Protein AF-A0A8D8B4E6-F1 (afdb_monomer)

Sequence (187 aa):
MDVVPVYPERWTHPPFSAHMDAEGRIYARGSQDMKCVGMQFLGTIRAMKRDGVRLRRTLHVLFVPDEETGGTLGMKDFVGTERFRALNCGFAIDEGYASTDGAFRLCNGERTKRRVYFHVSGTPGHGSLLLRDTAGEKARKLIDKLMDFRSGELKKLEDNPELSLGEVTTVNLTMMSGGVQSNVVPP

InterPro domains:
  IPR001261 ArgE/DapE/ACY1/CPG2/YscS, conserved site [PS00759] (31-70)
  IPR002933 Peptidase M20 [PF01546] (1-94)
  IPR036264 Bacterial exopeptidase dimerisation domain [SSF55031] (115-186)
  IPR052083 Aminoacylase-1 peptidase M20A [PTHR45892] (1-186)

Radius of gyration: 24.81 Å; Cα contacts (8 Å, |Δi|>4): 161; chains: 1; bounding box: 57×39×67 Å

Nearest PDB structures (foldseek):
  1q7l-assembly1_A  TM=9.414E-01  e=2.368E-08  Homo sapiens

Solvent-accessible surface area (backbone atoms only — not comparable to full-atom values): 12162 Å² total; per-residue (Å²): 112,64,62,77,90,82,66,66,92,78,46,98,56,62,48,82,66,57,46,62,53,97,88,67,51,64,50,31,76,28,40,75,61,52,48,46,57,56,50,49,52,54,51,49,53,52,49,36,61,75,71,66,63,81,71,98,61,88,85,84,85,84,84,56,42,43,58,92,80,69,15,63,92,19,56,62,55,44,64,75,34,69,70,47,58,70,64,67,72,89,76,86,86,75,90,59,60,92,58,96,58,99,60,86,50,81,69,96,74,80,81,84,88,81,89,84,87,83,88,63,67,28,49,56,46,60,55,91,54,93,71,71,67,24,17,67,65,53,46,48,56,54,51,51,56,51,51,52,51,29,51,52,37,50,46,53,44,73,77,30,85,87,54,53,83,83,79,46,71,86,67,79,92,87,78,86,89,80,65,88,51,99,58,42,40,36,69

Organism: Culex pipiens (NCBI:txid7175)

Foldseek 3Di:
DDFDDDDQVPDPDRQCPQDADPVRDTHHGCCVVPVVVVVVVVVVVVVCVVVVPDDPADDDDDDWPCVVVPQVVTPVVVCPDVVVVVSVDPDDADDDDDDPDPDDHGDPDDDDDDDDDDDFAADKDFQVDPDPGASVVVVVVVVVVLVVQQVVQVVVCVVDVVDDPRRGDHGDDPDDDFDDDPGMGTD

Secondary structure (DSSP, 8-state):
-------GGG-SS-TTS-EE-TT--EESTTIIIIIHHHHHHHHHHHHHHHTT---SS-------S-GGGTSTTTHHHHHTSHHHHHT--S--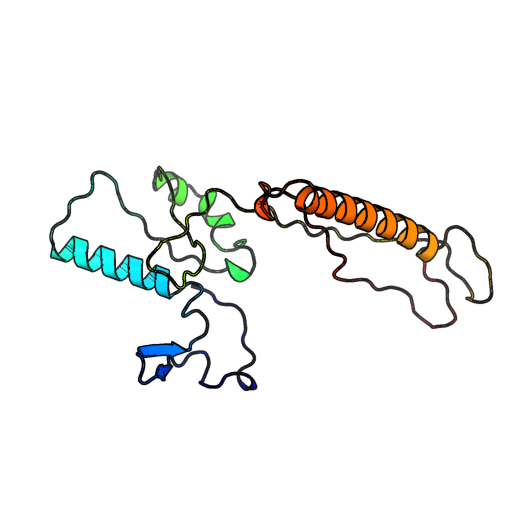----B--SSSPPBP-S--PPP-----------EETTS--SS-HHHHHHHHHHHHHHHHHHHHHHHHH-TT--GGGS-----------SSTTEE--

Structure (mmCIF, N/CA/C/O backbone):
data_AF-A0A8D8B4E6-F1
#
_entry.id   AF-A0A8D8B4E6-F1
#
loop_
_atom_site.group_PDB
_atom_site.id
_atom_site.type_symbol
_atom_site.label_atom_id
_atom_site.label_alt_id
_atom_site.label_comp_id
_atom_site.label_asym_id
_atom_site.label_entity_id
_atom_site.label_seq_id
_atom_site.pdbx_PDB_ins_code
_atom_site.Cartn_x
_atom_site.Cartn_y
_atom_site.Cartn_z
_atom_site.occupancy
_atom_site.B_iso_or_equiv
_atom_site.auth_seq_id
_atom_site.auth_comp_id
_atom_site.auth_asym_id
_atom_site.auth_atom_id
_atom_site.pdbx_PDB_model_num
ATOM 1 N N . MET A 1 1 ? -4.732 -10.114 13.361 1.00 85.88 1 MET A N 1
ATOM 2 C CA . MET A 1 1 ? -4.182 -8.913 12.722 1.00 85.88 1 MET A CA 1
ATOM 3 C C . MET A 1 1 ? -2.774 -9.254 12.317 1.00 85.88 1 MET A C 1
ATOM 5 O O . MET A 1 1 ? -1.988 -9.673 13.171 1.00 85.88 1 MET A O 1
ATOM 9 N N . ASP A 1 2 ? -2.565 -9.253 11.013 1.00 94.62 2 ASP A N 1
ATOM 10 C CA . ASP A 1 2 ? -1.283 -9.477 10.368 1.00 94.62 2 ASP A CA 1
ATOM 11 C C . ASP A 1 2 ? -0.298 -8.353 10.690 1.00 94.62 2 ASP A C 1
ATOM 13 O O . ASP A 1 2 ? -0.633 -7.377 11.360 1.00 94.62 2 ASP A O 1
ATOM 17 N N . VAL A 1 3 ? 0.953 -8.606 10.333 1.00 96.12 3 VAL A N 1
ATOM 18 C CA . VAL A 1 3 ? 2.096 -7.716 10.495 1.00 96.12 3 VAL A CA 1
ATOM 19 C C . VAL A 1 3 ? 3.123 -8.098 9.429 1.00 96.12 3 VAL A C 1
ATOM 21 O O . VAL A 1 3 ? 3.252 -9.288 9.114 1.00 96.12 3 VAL A O 1
ATOM 24 N N . VAL A 1 4 ? 3.915 -7.149 8.926 1.00 95.56 4 VAL A N 1
ATOM 25 C CA . VAL A 1 4 ? 5.029 -7.501 8.025 1.00 95.56 4 VAL A CA 1
ATOM 26 C C . VAL A 1 4 ? 6.096 -8.410 8.675 1.00 95.56 4 VAL A C 1
ATOM 28 O O . VAL A 1 4 ? 6.286 -8.396 9.902 1.00 95.56 4 VAL A O 1
ATOM 31 N N . PRO A 1 5 ? 6.876 -9.152 7.858 1.00 96.06 5 PRO A N 1
ATOM 32 C CA . PRO A 1 5 ? 8.018 -9.935 8.321 1.00 96.06 5 PRO A CA 1
ATOM 33 C C . PRO A 1 5 ? 9.061 -9.147 9.133 1.00 96.06 5 PRO A C 1
ATOM 35 O O . PRO A 1 5 ? 9.135 -7.911 9.140 1.00 96.06 5 PRO A O 1
ATOM 38 N N . VAL A 1 6 ? 9.911 -9.897 9.832 1.00 96.81 6 VAL A N 1
ATOM 39 C CA . VAL A 1 6 ? 11.007 -9.379 10.656 1.00 96.81 6 VAL A CA 1
ATOM 40 C C . VAL A 1 6 ? 12.298 -10.122 10.340 1.00 96.81 6 VAL A C 1
ATOM 42 O O . VAL A 1 6 ? 12.262 -11.295 9.984 1.00 96.81 6 VAL A O 1
ATOM 45 N N . TYR A 1 7 ? 13.423 -9.440 10.531 1.00 96.25 7 TYR A N 1
ATOM 46 C CA . TYR A 1 7 ? 14.757 -10.034 10.615 1.00 96.25 7 TYR A CA 1
ATOM 47 C C . TYR A 1 7 ? 15.156 -10.061 12.095 1.00 96.25 7 TYR A C 1
ATOM 49 O O . TYR A 1 7 ? 15.620 -9.028 12.584 1.00 96.25 7 TYR A O 1
ATOM 57 N N . PRO A 1 8 ? 14.885 -11.143 12.855 1.00 96.06 8 PRO A N 1
ATOM 58 C CA . PRO A 1 8 ? 15.010 -11.150 14.317 1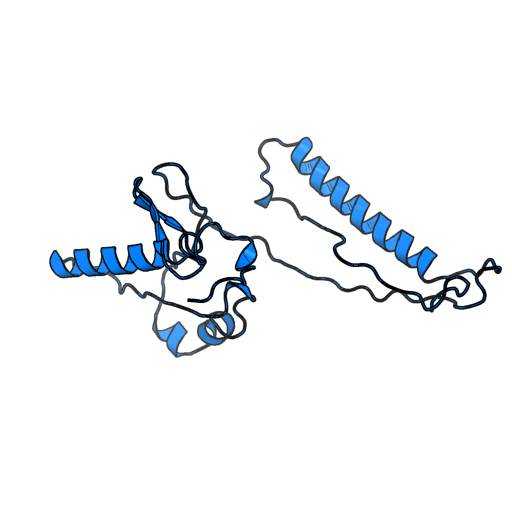.00 96.06 8 PRO A CA 1
ATOM 59 C C . PRO A 1 8 ? 16.379 -10.694 14.834 1.00 96.06 8 PRO A C 1
ATOM 61 O O . PRO A 1 8 ? 16.457 -9.999 15.839 1.00 96.06 8 PRO A O 1
ATOM 64 N N . GLU A 1 9 ? 17.447 -11.016 14.111 1.00 97.25 9 GLU A N 1
ATOM 65 C CA . GLU A 1 9 ? 18.835 -10.659 14.409 1.00 97.25 9 GLU A CA 1
ATOM 66 C C . GLU A 1 9 ? 19.122 -9.150 14.365 1.00 97.25 9 GLU A C 1
ATOM 68 O O . GLU A 1 9 ? 20.153 -8.697 14.859 1.00 97.25 9 GLU A O 1
ATOM 73 N N . ARG A 1 10 ? 18.226 -8.356 13.769 1.00 97.19 10 ARG A N 1
ATOM 74 C CA . ARG A 1 10 ? 18.323 -6.890 13.717 1.00 97.19 10 ARG A CA 1
ATOM 75 C C . ARG A 1 10 ? 17.543 -6.192 14.827 1.00 97.19 10 ARG A C 1
ATOM 77 O O . ARG A 1 10 ? 17.560 -4.965 14.881 1.00 97.19 10 ARG A O 1
ATOM 84 N N . TRP A 1 11 ? 16.852 -6.935 15.687 1.00 97.62 11 TRP A N 1
ATOM 85 C CA . TRP A 1 11 ? 16.073 -6.351 16.769 1.00 97.62 11 TRP A CA 1
ATOM 86 C C . TRP A 1 11 ? 16.859 -6.308 18.079 1.00 97.62 11 TRP A C 1
ATOM 88 O O . TRP A 1 11 ? 17.448 -7.299 18.499 1.00 97.62 11 TRP A O 1
ATOM 98 N N . THR A 1 12 ? 16.783 -5.175 18.777 1.00 96.81 12 THR A N 1
ATOM 99 C CA . THR A 1 12 ? 17.323 -5.014 20.139 1.00 96.81 12 THR A CA 1
ATOM 100 C C . THR A 1 12 ? 16.592 -5.893 21.163 1.00 96.81 12 THR A C 1
ATOM 102 O O . THR A 1 12 ? 17.179 -6.326 22.150 1.00 96.81 12 THR A O 1
ATOM 105 N N . HIS A 1 13 ? 15.311 -6.185 20.916 1.00 97.06 13 HIS A N 1
ATOM 106 C CA . HIS A 1 13 ? 14.465 -7.052 21.738 1.00 97.06 13 HIS A CA 1
ATOM 107 C C . HIS A 1 13 ? 13.716 -8.040 20.842 1.00 97.06 13 HIS A C 1
ATOM 109 O O . HIS A 1 13 ? 13.374 -7.668 19.721 1.00 97.06 13 HIS A O 1
ATOM 115 N N . PRO A 1 14 ? 13.398 -9.264 21.299 1.00 97.75 14 PRO A N 1
ATOM 116 C CA . PRO A 1 14 ? 12.683 -10.219 20.462 1.00 97.75 14 PRO A CA 1
ATOM 117 C C . PRO A 1 14 ? 11.398 -9.605 19.867 1.00 97.75 14 PRO A C 1
ATOM 119 O O . PRO A 1 14 ? 10.568 -9.076 20.607 1.00 97.75 14 PRO A O 1
ATOM 122 N N . PRO A 1 15 ? 11.188 -9.678 18.540 1.00 97.75 15 PRO A N 1
ATOM 123 C CA . PRO A 1 15 ? 10.183 -8.870 17.840 1.00 97.75 15 PRO A CA 1
ATOM 124 C C . PRO A 1 15 ? 8.743 -9.113 18.294 1.00 97.75 15 PRO A C 1
ATOM 126 O O . PRO A 1 15 ? 7.881 -8.273 18.072 1.00 97.75 15 PRO A O 1
ATOM 129 N N . PHE A 1 16 ? 8.450 -10.246 18.926 1.00 97.31 16 PHE A N 1
ATOM 130 C CA . PHE A 1 16 ? 7.099 -10.600 19.362 1.00 97.31 16 PHE A CA 1
ATOM 131 C C . PHE A 1 16 ? 6.965 -10.713 20.884 1.00 97.31 16 PHE A C 1
ATOM 133 O O . PHE A 1 16 ? 5.950 -11.212 21.361 1.00 97.31 16 PHE A O 1
ATOM 140 N N . SER A 1 17 ? 7.955 -10.252 21.657 1.00 97.06 17 SER A N 1
ATOM 141 C CA . SER A 1 17 ? 7.902 -10.345 23.122 1.00 97.06 17 SER A CA 1
ATOM 142 C C . SER A 1 17 ? 7.070 -9.253 23.785 1.00 97.06 17 SER A C 1
ATOM 144 O O . SER A 1 17 ? 6.804 -9.369 24.976 1.00 97.06 17 SER A O 1
ATOM 146 N N . ALA A 1 18 ? 6.714 -8.183 23.059 1.00 96.88 18 ALA A N 1
ATOM 147 C CA . ALA A 1 18 ? 6.137 -6.971 23.649 1.00 96.88 18 ALA A CA 1
ATOM 148 C C . ALA A 1 18 ? 7.003 -6.434 24.800 1.00 96.88 18 ALA A C 1
ATOM 150 O O . ALA A 1 18 ? 6.503 -6.137 25.883 1.00 96.88 18 ALA A O 1
ATOM 151 N N . HIS A 1 19 ? 8.319 -6.345 24.567 1.00 98.12 19 HIS A N 1
ATOM 152 C CA . HIS A 1 19 ? 9.236 -5.830 25.579 1.00 98.12 19 HIS A CA 1
ATOM 153 C C . HIS A 1 19 ? 8.881 -4.377 25.890 1.00 98.12 19 HIS A C 1
ATOM 155 O O . HIS A 1 19 ? 8.807 -3.559 24.975 1.00 98.12 19 HIS A O 1
ATOM 161 N N . MET A 1 20 ? 8.668 -4.076 27.167 1.00 98.06 20 MET A N 1
ATOM 162 C CA . MET A 1 20 ? 8.419 -2.726 27.649 1.00 98.06 20 MET A CA 1
ATOM 163 C C . MET A 1 20 ? 9.654 -2.244 28.402 1.00 98.06 20 MET A C 1
ATOM 165 O O . MET A 1 20 ? 10.109 -2.932 29.319 1.00 98.06 20 MET A O 1
ATOM 169 N N . ASP A 1 21 ? 10.197 -1.098 28.001 1.00 97.12 21 ASP A N 1
ATOM 170 C CA . ASP A 1 21 ? 11.335 -0.491 28.693 1.00 97.12 21 ASP A CA 1
ATOM 171 C C . ASP A 1 21 ? 10.910 0.302 29.941 1.00 97.12 21 ASP A C 1
ATOM 173 O O . ASP A 1 21 ? 9.732 0.358 30.308 1.00 97.12 21 ASP A O 1
ATOM 177 N N . ALA A 1 22 ? 11.891 0.904 30.616 1.00 97.38 22 ALA A N 1
ATOM 178 C CA . ALA A 1 22 ? 11.676 1.676 31.837 1.00 97.38 22 ALA A CA 1
ATOM 179 C C . ALA A 1 22 ? 10.836 2.946 31.607 1.00 97.38 22 ALA A C 1
ATOM 181 O O . ALA A 1 22 ? 10.174 3.418 32.530 1.00 97.38 22 ALA A O 1
ATOM 182 N N . GLU A 1 23 ? 10.823 3.475 30.382 1.00 96.75 23 GLU A N 1
ATOM 183 C CA . GLU A 1 23 ? 10.023 4.634 29.983 1.00 96.75 23 GLU A CA 1
ATOM 184 C C . GLU A 1 23 ? 8.609 4.241 29.517 1.00 96.75 23 GLU A C 1
ATOM 186 O O . GLU A 1 23 ? 7.812 5.107 29.153 1.00 96.75 23 GLU A O 1
ATOM 191 N N . GLY A 1 24 ? 8.275 2.945 29.530 1.00 95.19 24 GLY A N 1
ATOM 192 C CA . GLY A 1 24 ? 6.967 2.424 29.138 1.00 95.19 24 GLY A CA 1
ATOM 193 C C . GLY A 1 24 ? 6.777 2.267 27.627 1.00 95.19 24 GLY A C 1
ATOM 194 O O . GLY A 1 24 ? 5.653 2.049 27.169 1.00 95.19 24 GLY A O 1
ATOM 195 N N . ARG A 1 25 ? 7.845 2.364 26.826 1.00 95.00 25 ARG A N 1
ATOM 196 C CA . ARG A 1 25 ? 7.785 2.144 25.374 1.00 95.00 25 ARG A CA 1
ATOM 197 C C . ARG A 1 25 ? 7.745 0.648 25.089 1.00 95.00 25 ARG A C 1
ATOM 199 O O . ARG A 1 25 ? 8.534 -0.114 25.641 1.00 95.00 25 ARG A O 1
ATOM 206 N N . ILE A 1 26 ? 6.840 0.232 24.202 1.00 96.69 26 ILE A N 1
ATOM 207 C CA . ILE A 1 26 ? 6.656 -1.177 23.830 1.00 96.69 26 ILE A CA 1
ATOM 208 C C . ILE A 1 26 ? 7.314 -1.459 22.478 1.00 96.69 26 ILE A C 1
ATOM 210 O O . ILE A 1 26 ? 6.855 -0.995 21.429 1.00 96.69 26 ILE A O 1
ATOM 214 N N . TYR A 1 27 ? 8.341 -2.303 22.499 1.00 97.25 27 TYR A N 1
ATOM 215 C CA . TYR A 1 27 ? 9.045 -2.792 21.319 1.00 97.25 27 TYR A CA 1
ATOM 216 C C . TYR A 1 27 ? 8.463 -4.143 20.907 1.00 97.25 27 TYR A C 1
ATOM 218 O O . TYR A 1 27 ? 8.685 -5.171 21.553 1.00 97.25 27 TYR A O 1
ATOM 226 N N . ALA A 1 28 ? 7.691 -4.133 19.823 1.00 97.50 28 ALA A N 1
ATOM 227 C CA . ALA A 1 28 ? 7.229 -5.336 19.147 1.00 97.50 28 ALA A CA 1
ATOM 228 C C . ALA A 1 28 ? 6.838 -5.035 17.701 1.00 97.50 28 ALA A C 1
ATOM 230 O O . ALA A 1 28 ? 6.361 -3.948 17.376 1.00 97.50 28 ALA A O 1
ATOM 231 N N . ARG A 1 29 ? 6.943 -6.036 16.831 1.00 97.88 29 ARG A N 1
ATOM 232 C CA . ARG A 1 29 ? 6.337 -6.005 15.508 1.00 97.88 29 ARG A CA 1
ATOM 233 C C . ARG A 1 29 ? 4.820 -5.882 15.650 1.00 97.88 29 ARG A C 1
ATOM 235 O O . ARG A 1 29 ? 4.128 -6.718 16.243 1.00 97.88 29 ARG A O 1
ATOM 242 N N . GLY A 1 30 ? 4.340 -4.800 15.064 1.00 95.69 30 GLY A N 1
ATOM 243 C CA . GLY A 1 30 ? 2.955 -4.387 15.045 1.00 95.69 30 GLY A CA 1
ATOM 244 C C . GLY A 1 30 ? 2.492 -3.634 16.282 1.00 95.69 30 GLY A C 1
ATOM 245 O O . GLY A 1 30 ? 1.295 -3.412 16.416 1.00 95.69 30 GLY A O 1
ATOM 246 N N . SER A 1 31 ? 3.397 -3.245 17.196 1.00 95.19 31 SER A N 1
ATOM 247 C CA . SER A 1 31 ? 3.014 -2.381 18.320 1.00 95.19 31 SER A CA 1
ATOM 248 C C . SER A 1 31 ? 2.466 -1.041 17.828 1.00 95.19 31 SER A C 1
ATOM 250 O O . SER A 1 31 ? 1.452 -0.600 18.356 1.00 95.19 31 SER A O 1
ATOM 252 N N . GLN A 1 32 ? 3.082 -0.439 16.805 1.00 92.38 32 GLN A N 1
ATOM 253 C CA . GLN A 1 32 ? 2.594 0.795 16.183 1.00 92.38 32 GLN A CA 1
ATOM 254 C C . GLN A 1 32 ? 1.630 0.539 15.019 1.00 92.38 32 GLN A C 1
ATOM 256 O O . GLN A 1 32 ? 0.573 1.156 15.010 1.00 92.38 32 GLN A O 1
ATOM 261 N N . ASP A 1 33 ? 1.968 -0.365 14.099 1.00 93.94 33 ASP A N 1
ATOM 262 C CA . ASP A 1 33 ? 1.170 -0.684 12.905 1.00 93.94 33 ASP A CA 1
ATOM 263 C C . ASP A 1 33 ? 0.583 -2.113 12.984 1.00 93.94 33 ASP A C 1
ATOM 265 O O . ASP A 1 33 ? 1.285 -3.113 12.842 1.00 93.94 33 ASP A O 1
ATOM 269 N N . MET A 1 34 ? -0.696 -2.276 13.315 1.00 93.25 34 MET A N 1
ATOM 270 C CA . MET A 1 34 ? -1.560 -1.258 13.930 1.00 93.25 34 MET A CA 1
ATOM 271 C C . MET A 1 34 ? -2.234 -1.766 15.211 1.00 93.25 34 MET A C 1
ATOM 273 O O . MET A 1 34 ? -3.353 -1.384 15.568 1.00 93.25 34 MET A O 1
ATOM 277 N N . LYS A 1 35 ? -1.558 -2.655 15.962 1.00 94.75 35 LYS A N 1
ATOM 278 C CA . LYS A 1 35 ? -2.148 -3.272 17.168 1.00 94.75 35 LYS A CA 1
ATOM 279 C C . LYS A 1 35 ? -2.468 -2.263 18.261 1.00 94.75 35 LYS A C 1
ATOM 281 O O . LYS A 1 35 ? -3.428 -2.500 18.994 1.00 94.75 35 LYS A O 1
ATOM 286 N N . CYS A 1 36 ? -1.742 -1.149 18.375 1.00 92.19 36 CYS A N 1
ATOM 287 C CA . CYS A 1 36 ? -2.101 -0.100 19.332 1.00 92.19 36 CYS A CA 1
ATOM 288 C C . CYS A 1 36 ? -3.512 0.451 19.077 1.00 92.19 36 CYS A C 1
ATOM 290 O O . CYS A 1 36 ? -4.285 0.558 20.028 1.00 92.19 36 CYS A O 1
ATOM 292 N N . VAL A 1 37 ? -3.883 0.706 17.820 1.00 91.75 37 VAL A N 1
ATOM 293 C CA . VAL A 1 37 ? -5.213 1.204 17.434 1.00 91.75 37 VAL A CA 1
ATOM 294 C C . VAL A 1 37 ? -6.286 0.169 17.774 1.00 91.75 37 VAL A C 1
ATOM 296 O O . VAL A 1 37 ? -7.278 0.479 18.436 1.00 91.75 37 VAL A O 1
ATOM 299 N N . GLY A 1 38 ? -6.045 -1.102 17.438 1.00 92.81 38 GLY A N 1
ATOM 300 C CA . GLY A 1 38 ? -6.943 -2.198 17.810 1.00 92.81 38 GLY A CA 1
ATOM 301 C C . GLY A 1 38 ? -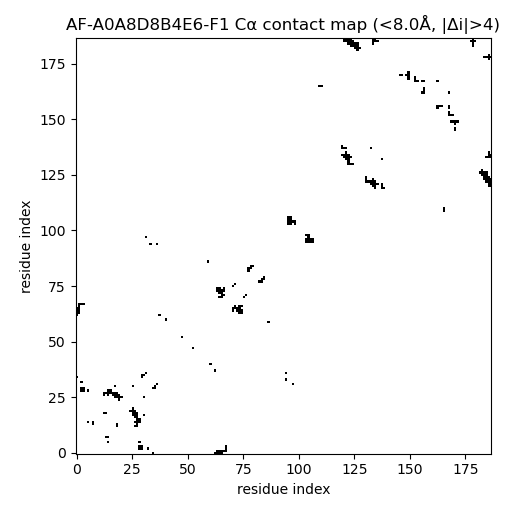7.167 -2.307 19.326 1.00 92.81 38 GLY A C 1
ATOM 302 O O . GLY A 1 38 ? -8.298 -2.484 19.786 1.00 92.81 38 GLY A O 1
ATOM 303 N N . MET A 1 39 ? -6.108 -2.143 20.124 1.00 93.94 39 MET A N 1
ATOM 304 C CA . MET A 1 39 ? -6.209 -2.135 21.586 1.00 93.94 39 MET A CA 1
ATOM 305 C C . MET A 1 39 ? -6.960 -0.910 22.118 1.00 93.94 39 MET A C 1
ATOM 307 O O . MET A 1 39 ? -7.746 -1.049 23.058 1.00 93.94 39 MET A O 1
ATOM 311 N N . GLN A 1 40 ? -6.779 0.265 21.509 1.00 92.12 40 GLN A N 1
ATOM 312 C CA . GLN A 1 40 ? -7.547 1.469 21.839 1.00 92.12 40 GLN A CA 1
ATOM 313 C C . GLN A 1 40 ? -9.045 1.259 21.580 1.00 92.12 40 GLN A C 1
ATOM 315 O O . GLN A 1 40 ? -9.861 1.610 22.433 1.00 92.12 40 GLN A O 1
ATOM 320 N N . PHE A 1 41 ? -9.429 0.615 20.473 1.00 94.06 41 PHE A N 1
ATOM 321 C CA . PHE A 1 41 ? -10.832 0.281 20.199 1.00 94.06 41 PHE A CA 1
ATOM 322 C C . PHE A 1 41 ? -11.429 -0.626 21.278 1.00 94.06 41 PHE A C 1
ATOM 324 O O . PHE A 1 41 ? -12.502 -0.334 21.813 1.00 94.06 41 PHE A O 1
ATOM 331 N N . LEU A 1 42 ? -10.725 -1.698 21.651 1.00 95.62 42 LEU A N 1
ATOM 332 C CA . LEU A 1 42 ? -11.178 -2.610 22.705 1.00 95.62 42 LEU A CA 1
ATOM 333 C C . LEU A 1 42 ? -11.281 -1.911 24.068 1.00 95.62 42 LEU A C 1
ATOM 335 O O . LEU A 1 42 ? -12.259 -2.115 24.793 1.00 95.62 42 LEU A O 1
ATOM 339 N N . GLY A 1 43 ? -10.304 -1.064 24.404 1.00 97.12 43 GLY A N 1
ATOM 340 C CA . GLY A 1 43 ? -10.301 -0.255 25.623 1.00 97.12 43 GLY A CA 1
ATOM 341 C C . GLY A 1 43 ? -11.500 0.692 25.691 1.00 97.12 43 GLY A C 1
ATOM 342 O O . GLY A 1 43 ? -12.225 0.698 26.689 1.00 97.12 43 GLY A O 1
ATOM 343 N N . THR A 1 44 ? -11.764 1.415 24.603 1.00 95.12 44 THR A N 1
ATOM 344 C CA . THR A 1 44 ? -12.907 2.328 24.475 1.00 95.12 44 THR A CA 1
ATOM 345 C C . THR A 1 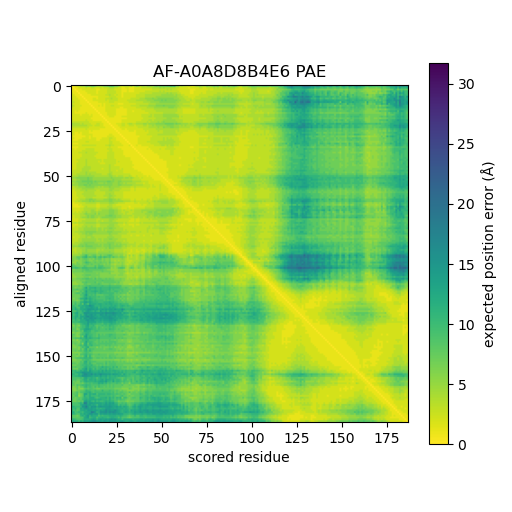44 ? -14.230 1.583 24.614 1.00 95.12 44 THR A C 1
ATOM 347 O O . THR A 1 44 ? -15.070 1.973 25.421 1.00 95.12 44 THR A O 1
ATOM 350 N N . ILE A 1 45 ? -14.407 0.455 23.919 1.00 96.19 45 ILE A N 1
ATOM 351 C CA . ILE A 1 45 ? -15.630 -0.358 24.023 1.00 96.19 45 ILE A CA 1
ATOM 352 C C . ILE A 1 45 ? -15.842 -0.862 25.450 1.00 96.19 45 ILE A C 1
ATOM 354 O O . ILE A 1 45 ? -16.967 -0.838 25.956 1.00 96.19 45 ILE A O 1
ATOM 358 N N . ARG A 1 46 ? -14.774 -1.309 26.119 1.00 97.75 46 ARG A N 1
ATOM 359 C CA . ARG A 1 46 ? -14.839 -1.743 27.518 1.00 97.75 46 ARG A CA 1
ATOM 360 C C . ARG A 1 46 ? -15.272 -0.598 28.437 1.00 97.75 46 ARG A C 1
ATOM 362 O O . ARG A 1 46 ? -16.147 -0.816 29.273 1.00 97.75 46 ARG A O 1
ATOM 369 N N . ALA A 1 47 ? -14.698 0.595 28.278 1.00 98.06 47 ALA A N 1
ATOM 370 C CA . ALA A 1 47 ? -15.064 1.775 29.060 1.00 98.06 47 ALA A CA 1
ATOM 371 C C . ALA A 1 47 ? -16.523 2.187 28.812 1.00 98.06 47 ALA A C 1
ATOM 373 O O . ALA A 1 47 ? -17.292 2.315 29.757 1.00 98.06 47 ALA A O 1
ATOM 374 N N . MET A 1 48 ? -16.950 2.256 27.549 1.00 97.44 48 MET A N 1
ATOM 375 C CA . MET A 1 48 ? -18.333 2.575 27.178 1.00 97.44 48 MET A CA 1
ATOM 376 C C . MET A 1 48 ? -19.343 1.595 27.778 1.00 97.44 48 MET A C 1
ATOM 378 O O . MET A 1 48 ? -20.398 2.011 28.252 1.00 97.44 48 MET A O 1
ATOM 382 N N . LYS A 1 49 ? -19.022 0.294 27.780 1.00 96.56 49 LYS A N 1
ATOM 383 C CA . LYS A 1 49 ? -19.865 -0.726 28.417 1.00 96.56 49 LYS A CA 1
ATOM 384 C C . LYS A 1 49 ? -19.941 -0.539 29.929 1.00 96.56 49 LYS A C 1
ATOM 386 O O . LYS A 1 49 ? -21.039 -0.605 30.474 1.00 96.56 49 LYS A O 1
ATOM 391 N N . ARG A 1 50 ? -18.800 -0.307 30.587 1.00 98.19 50 ARG A N 1
ATOM 392 C CA . ARG A 1 50 ? -18.725 -0.044 32.033 1.00 98.19 50 ARG A CA 1
ATOM 393 C C . ARG A 1 50 ? -19.554 1.184 32.415 1.00 98.19 50 ARG A C 1
ATOM 395 O O . ARG A 1 50 ? -20.287 1.130 33.393 1.00 98.19 50 ARG A O 1
ATOM 402 N N . ASP A 1 51 ? -19.479 2.239 31.611 1.00 98.31 51 ASP A N 1
ATOM 403 C CA . ASP A 1 51 ? -20.108 3.533 31.888 1.00 98.31 51 ASP A CA 1
ATOM 404 C C . ASP A 1 51 ? -21.559 3.604 31.364 1.00 98.31 51 ASP A C 1
ATOM 406 O O . ASP A 1 51 ? -22.207 4.646 31.415 1.00 98.31 51 ASP A O 1
ATOM 410 N N . GLY A 1 52 ? -22.097 2.490 30.849 1.00 97.44 52 GLY A N 1
ATOM 411 C CA . GLY A 1 52 ? -23.491 2.387 30.416 1.00 97.44 52 GLY A CA 1
ATOM 412 C C . GLY A 1 52 ? -23.837 3.184 29.154 1.00 97.44 52 GLY A C 1
ATOM 413 O O . GLY A 1 52 ? -25.021 3.382 28.875 1.00 97.44 52 GLY A O 1
ATOM 414 N N . VAL A 1 53 ? -22.845 3.599 28.362 1.00 98.06 53 VAL A N 1
ATOM 415 C CA . VAL A 1 53 ? -23.041 4.432 27.167 1.00 98.06 53 VAL A CA 1
ATOM 416 C C . VAL A 1 53 ? -23.986 3.747 26.174 1.00 98.06 53 VAL A C 1
ATOM 418 O O . VAL A 1 53 ? -23.859 2.558 25.872 1.00 98.06 53 VAL A O 1
ATOM 421 N N . ARG A 1 54 ? -24.956 4.505 25.648 1.00 96.62 54 ARG A N 1
ATOM 422 C CA . ARG A 1 54 ? -25.897 4.056 24.613 1.00 96.62 54 ARG A CA 1
ATOM 423 C C . ARG A 1 54 ? -25.669 4.850 23.334 1.00 96.62 54 ARG A C 1
ATOM 425 O O . ARG A 1 54 ? -25.867 6.060 23.302 1.00 96.62 54 ARG A O 1
ATOM 432 N N . LEU A 1 55 ? -25.248 4.159 22.279 1.00 94.88 55 LEU A N 1
ATOM 433 C CA . LEU A 1 55 ? -25.033 4.755 20.964 1.00 94.88 55 LEU A CA 1
ATOM 434 C C . LEU A 1 55 ? -26.324 4.772 20.143 1.00 94.88 55 LEU A C 1
ATOM 436 O O . LEU A 1 55 ? -27.139 3.857 20.225 1.00 94.88 55 LEU A O 1
ATOM 440 N N . ARG A 1 56 ? -26.475 5.791 19.290 1.00 95.44 56 ARG A N 1
ATOM 441 C CA . ARG A 1 56 ? -27.592 5.893 18.330 1.00 95.44 56 ARG A CA 1
ATOM 442 C C . ARG A 1 56 ? -27.462 4.932 17.141 1.00 95.44 56 ARG A C 1
ATOM 444 O O . ARG A 1 56 ? -28.430 4.719 16.418 1.00 95.44 56 ARG A O 1
ATOM 451 N N . ARG A 1 57 ? -26.259 4.410 16.898 1.00 94.75 57 ARG A N 1
ATOM 452 C CA . ARG A 1 57 ? -25.905 3.499 15.801 1.00 94.75 57 ARG A CA 1
ATOM 453 C C . ARG A 1 57 ? -25.059 2.358 16.359 1.00 94.75 57 ARG A C 1
ATOM 455 O O . ARG A 1 57 ? -24.411 2.517 17.393 1.00 94.75 57 ARG A O 1
ATOM 462 N N . THR A 1 58 ? -25.042 1.233 15.658 1.00 94.88 58 THR A N 1
ATOM 463 C CA . THR A 1 58 ? -24.173 0.101 15.993 1.00 94.88 58 THR A CA 1
ATOM 464 C C . THR A 1 58 ? -22.716 0.457 15.712 1.00 94.88 58 THR A C 1
ATOM 466 O O . THR A 1 58 ? -22.402 0.972 14.640 1.00 94.88 58 THR A O 1
ATOM 469 N N . LEU A 1 59 ? -21.830 0.165 16.664 1.00 94.81 59 LEU A N 1
ATOM 470 C CA . LEU A 1 59 ? -20.386 0.202 16.451 1.00 94.81 59 LEU A CA 1
ATOM 471 C C . LEU A 1 59 ? -19.921 -1.195 16.031 1.00 94.81 59 LEU A C 1
ATOM 473 O O . LEU A 1 59 ? -20.024 -2.142 16.812 1.00 94.81 59 LEU A O 1
ATOM 477 N N . HIS A 1 60 ? -19.416 -1.315 14.806 1.00 95.31 60 HIS A N 1
ATOM 478 C CA . HIS A 1 60 ? -18.780 -2.531 14.310 1.00 95.31 60 HIS A CA 1
ATOM 479 C C . HIS A 1 60 ? -17.264 -2.388 14.434 1.00 95.31 60 HIS A C 1
ATOM 481 O O . HIS A 1 60 ? -16.711 -1.374 14.021 1.00 95.31 60 HIS A O 1
ATOM 487 N N . VAL A 1 61 ? -16.600 -3.403 14.989 1.00 94.56 61 VAL A N 1
ATOM 488 C CA . VAL A 1 61 ? -15.135 -3.501 14.994 1.00 94.56 61 VAL A CA 1
ATOM 489 C C . VAL A 1 61 ? -14.744 -4.743 14.222 1.00 94.56 61 VAL A C 1
ATOM 491 O O . VAL A 1 61 ? -15.244 -5.835 14.496 1.00 94.56 61 VAL A O 1
ATOM 494 N N . LEU A 1 62 ? -13.872 -4.551 13.242 1.00 93.00 62 LEU A N 1
ATOM 495 C CA . LEU A 1 62 ? -13.398 -5.583 12.338 1.00 93.00 62 LEU A CA 1
ATOM 496 C C . LEU A 1 62 ? -11.893 -5.726 12.548 1.00 93.00 62 LEU A C 1
ATOM 498 O O . LEU A 1 62 ? -11.164 -4.744 12.509 1.00 93.00 62 LEU A O 1
ATOM 502 N N . PHE A 1 63 ? -11.445 -6.957 12.776 1.00 92.75 63 PHE A N 1
ATOM 503 C CA . PHE A 1 63 ? -10.031 -7.315 12.761 1.00 92.75 63 PHE A CA 1
ATOM 504 C C . PHE A 1 63 ? -9.831 -8.222 11.560 1.00 92.75 63 PHE A C 1
ATOM 506 O O . PHE A 1 63 ? -10.263 -9.376 11.576 1.00 92.75 63 PHE A O 1
ATOM 513 N N . VAL A 1 64 ? -9.238 -7.677 10.509 1.00 91.56 64 VAL A N 1
ATOM 514 C CA . VAL A 1 64 ? -9.112 -8.348 9.216 1.00 91.56 64 VAL A CA 1
ATOM 515 C C . VAL A 1 64 ? -7.655 -8.801 9.045 1.00 91.56 64 VAL A C 1
ATOM 517 O O . VAL A 1 64 ? -6.761 -8.145 9.581 1.00 91.56 64 VAL A O 1
ATOM 520 N N . PRO A 1 65 ? -7.393 -9.971 8.439 1.00 91.62 65 PRO A N 1
ATOM 521 C CA . PRO A 1 65 ? -6.044 -10.357 8.040 1.00 91.62 65 PRO A CA 1
ATOM 522 C C . PRO A 1 65 ? -5.683 -9.769 6.666 1.00 91.62 65 PRO A C 1
ATOM 524 O O . PRO A 1 65 ? -6.564 -9.304 5.943 1.00 91.62 65 PRO A O 1
ATOM 527 N N . ASP A 1 66 ? -4.425 -9.949 6.264 1.00 94.62 66 ASP A N 1
ATOM 528 C CA . ASP A 1 66 ? -3.933 -9.769 4.889 1.00 94.62 66 ASP A CA 1
ATOM 529 C C . ASP A 1 66 ? -3.839 -8.306 4.418 1.00 94.62 66 ASP A C 1
ATOM 531 O O . ASP A 1 66 ? -3.614 -8.091 3.233 1.00 94.62 66 ASP A O 1
ATOM 535 N N . GLU A 1 67 ? -3.990 -7.302 5.289 1.00 93.81 67 GLU A N 1
ATOM 536 C CA . GLU A 1 67 ? -3.864 -5.881 4.911 1.00 93.81 67 GLU A CA 1
ATOM 537 C C . GLU A 1 67 ? -2.483 -5.599 4.298 1.00 93.81 67 GLU A C 1
ATOM 539 O O . GLU A 1 67 ? -2.393 -5.135 3.157 1.00 93.81 67 GLU A O 1
ATOM 544 N N . GLU A 1 68 ? -1.426 -6.064 4.964 1.00 92.69 68 GLU A N 1
ATOM 545 C CA . GLU A 1 68 ? -0.021 -5.781 4.636 1.00 92.69 68 GLU A CA 1
ATOM 546 C C . GLU A 1 68 ? 0.395 -6.364 3.269 1.00 92.69 68 GLU A C 1
ATOM 548 O O . GLU A 1 68 ? 1.370 -5.959 2.622 1.00 92.69 68 GLU A O 1
ATOM 553 N N . THR A 1 69 ? -0.364 -7.355 2.802 1.00 90.56 69 THR A N 1
ATOM 554 C CA . THR A 1 69 ? -0.197 -8.063 1.527 1.00 90.56 69 THR A CA 1
ATOM 555 C C . THR A 1 69 ? -1.206 -7.630 0.458 1.00 90.56 69 THR A C 1
ATOM 557 O O . THR A 1 69 ? -1.121 -8.089 -0.687 1.00 90.56 69 THR A O 1
ATOM 560 N N . GLY A 1 70 ? -2.084 -6.669 0.768 1.00 89.31 70 GLY A N 1
ATOM 561 C CA . GLY A 1 70 ? -2.998 -6.004 -0.167 1.00 89.31 70 GLY A CA 1
ATOM 562 C C . GLY A 1 70 ? -4.482 -6.339 0.013 1.00 89.31 70 GLY A C 1
ATOM 563 O O . GLY A 1 70 ? -5.282 -6.049 -0.880 1.00 89.31 70 GLY A O 1
ATOM 564 N N . GLY A 1 71 ? -4.850 -6.986 1.115 1.00 92.19 71 GLY A N 1
ATOM 565 C CA . GLY A 1 71 ? -6.217 -7.227 1.576 1.00 92.19 71 GLY A CA 1
ATOM 566 C C . GLY A 1 71 ? -7.052 -8.143 0.686 1.00 92.19 71 GLY A C 1
ATOM 567 O O . GLY A 1 71 ? -8.281 -8.120 0.786 1.00 92.19 71 GLY A O 1
ATOM 568 N N . THR A 1 72 ? -6.422 -8.918 -0.205 1.00 91.31 72 THR A N 1
ATOM 569 C CA . THR A 1 72 ? -7.128 -9.716 -1.218 1.00 91.31 72 THR A CA 1
ATOM 570 C C . THR A 1 72 ? -7.937 -10.834 -0.581 1.00 91.31 72 THR A C 1
ATOM 572 O O . THR A 1 72 ? -9.092 -10.995 -0.946 1.00 91.31 72 THR A O 1
ATOM 575 N N . LEU A 1 73 ? -7.361 -11.539 0.392 1.00 90.38 73 LEU A N 1
ATOM 576 C CA . LEU A 1 73 ? -8.017 -12.609 1.151 1.00 90.38 73 LEU A CA 1
ATOM 577 C C . LEU A 1 73 ? -8.717 -12.088 2.421 1.00 90.38 73 LEU A C 1
ATOM 579 O O . LEU A 1 73 ? -9.266 -12.864 3.203 1.00 90.38 73 LEU A O 1
ATOM 583 N N . GLY A 1 74 ? -8.653 -10.775 2.652 1.00 93.19 74 GLY A N 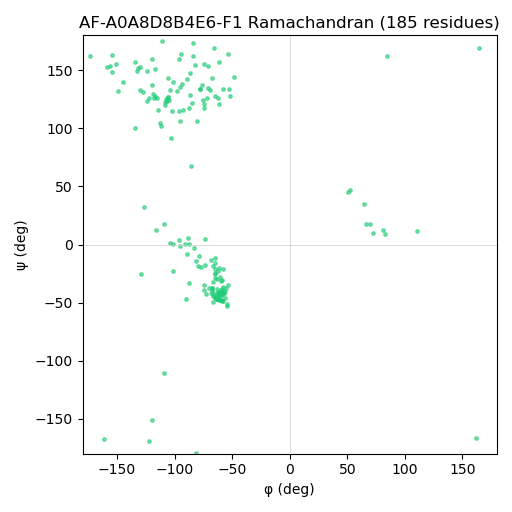1
ATOM 584 C CA . GLY A 1 74 ? -9.234 -10.087 3.796 1.00 93.19 74 GLY A CA 1
ATOM 585 C C . GLY A 1 74 ? -10.430 -9.229 3.393 1.00 93.19 74 GLY A C 1
ATOM 586 O O . GLY A 1 74 ? -11.509 -9.723 3.055 1.00 93.19 74 GLY A O 1
ATOM 587 N N . MET A 1 75 ? -10.250 -7.908 3.460 1.00 94.44 75 MET A N 1
ATOM 588 C CA . MET A 1 75 ? -11.353 -6.955 3.316 1.00 94.44 75 MET A CA 1
ATOM 589 C C . MET A 1 75 ? -11.961 -6.961 1.909 1.00 94.44 75 MET A C 1
ATOM 591 O O . MET A 1 75 ? -13.171 -6.775 1.769 1.00 94.44 75 MET A O 1
ATOM 595 N N . LYS A 1 76 ? -11.150 -7.217 0.872 1.00 94.19 76 LYS A N 1
ATOM 596 C CA . LYS A 1 76 ? -11.604 -7.264 -0.524 1.00 94.19 76 LYS A CA 1
ATOM 597 C C . LYS A 1 76 ? -12.657 -8.348 -0.754 1.00 94.19 76 LYS A C 1
ATOM 599 O O . LYS A 1 76 ? -13.650 -8.087 -1.427 1.00 94.19 76 LYS A O 1
ATOM 604 N N . ASP A 1 77 ? -12.465 -9.531 -0.181 1.00 93.12 77 ASP A N 1
ATOM 605 C CA . ASP A 1 77 ? -13.446 -10.611 -0.284 1.00 93.12 77 ASP A CA 1
ATOM 606 C C . ASP A 1 77 ? -14.658 -10.336 0.614 1.00 93.12 77 ASP A C 1
ATOM 608 O O . ASP A 1 77 ? -15.804 -10.547 0.213 1.00 93.12 77 ASP A O 1
ATOM 612 N N . PHE A 1 78 ? -14.431 -9.795 1.817 1.00 95.19 78 PHE A N 1
ATOM 613 C CA . PHE A 1 78 ? -15.507 -9.546 2.773 1.00 95.19 78 PHE A CA 1
ATOM 614 C C . PHE A 1 78 ? -16.493 -8.462 2.313 1.00 95.19 78 PHE A C 1
ATOM 616 O O . PHE A 1 78 ? -17.706 -8.647 2.456 1.00 95.19 78 PHE A O 1
ATOM 623 N N . VAL A 1 79 ? -16.007 -7.358 1.732 1.00 95.56 79 VAL A N 1
ATOM 624 C CA . VAL A 1 79 ? -16.833 -6.196 1.345 1.00 95.56 79 VAL A CA 1
ATOM 625 C C . VAL A 1 79 ? -17.920 -6.549 0.320 1.00 95.56 79 VAL A C 1
ATOM 627 O O . VAL A 1 79 ? -18.982 -5.929 0.298 1.00 95.56 79 VAL A O 1
ATOM 630 N N . GLY A 1 80 ? -17.688 -7.577 -0.503 1.00 95.25 80 GLY A N 1
ATOM 631 C CA . GLY A 1 80 ? -18.642 -8.052 -1.509 1.00 95.25 80 GLY A CA 1
ATOM 632 C C . GLY A 1 80 ? -19.778 -8.919 -0.956 1.00 95.25 80 GLY A C 1
ATOM 633 O O . GLY A 1 80 ? -20.722 -9.227 -1.683 1.00 95.25 80 GLY A O 1
ATOM 634 N N . THR A 1 81 ? -19.712 -9.328 0.313 1.00 97.12 81 THR A N 1
ATOM 635 C CA . THR A 1 81 ? -20.660 -10.286 0.900 1.00 97.12 81 THR A CA 1
ATOM 636 C C . THR A 1 81 ? -21.965 -9.636 1.366 1.00 97.12 81 THR A C 1
ATOM 638 O O . THR A 1 81 ? -22.008 -8.472 1.775 1.00 97.12 81 THR A O 1
ATOM 641 N N . GLU A 1 82 ? -23.047 -10.422 1.417 1.00 98.06 82 GLU A N 1
ATOM 642 C CA . GLU A 1 82 ? -24.299 -9.994 2.063 1.00 98.06 82 GLU A CA 1
ATOM 643 C C . GLU A 1 82 ? -24.103 -9.674 3.547 1.00 98.06 82 GLU A C 1
ATOM 645 O O . GLU A 1 82 ? -24.750 -8.774 4.079 1.00 98.06 82 GLU A O 1
ATOM 650 N N . ARG A 1 83 ? -23.162 -10.363 4.206 1.00 96.38 83 ARG A N 1
ATOM 651 C CA . ARG A 1 83 ? -22.818 -10.114 5.606 1.00 96.38 83 ARG A CA 1
ATOM 652 C C . ARG A 1 83 ? -22.249 -8.714 5.809 1.00 96.38 83 ARG A C 1
ATOM 654 O O . ARG A 1 83 ? -22.644 -8.059 6.767 1.00 96.38 83 ARG A O 1
ATOM 661 N N . PHE A 1 84 ? -21.360 -8.251 4.929 1.00 96.81 84 PHE A N 1
ATOM 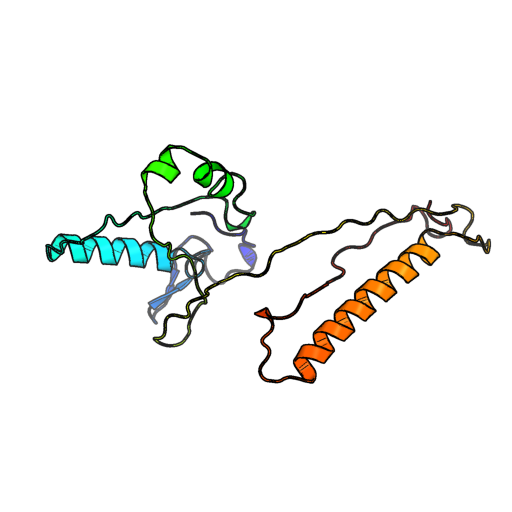662 C CA . PHE A 1 84 ? -20.867 -6.875 4.982 1.00 96.81 84 PHE A CA 1
ATOM 663 C C . PHE A 1 84 ? -21.990 -5.874 4.693 1.00 96.81 84 PHE A C 1
ATOM 665 O O . PHE A 1 84 ? -22.168 -4.917 5.444 1.00 96.81 84 PHE A O 1
ATOM 672 N N . ARG A 1 85 ? -22.817 -6.135 3.669 1.00 97.12 85 ARG A N 1
ATOM 673 C CA . ARG A 1 85 ? -23.980 -5.290 3.346 1.00 97.12 85 ARG A CA 1
ATOM 674 C C . ARG A 1 85 ? -24.940 -5.148 4.535 1.00 97.12 85 ARG A C 1
ATOM 676 O O . ARG A 1 85 ? -25.427 -4.051 4.799 1.00 97.12 85 ARG A O 1
ATOM 683 N N . ALA A 1 86 ? -25.166 -6.227 5.282 1.00 97.31 86 ALA A N 1
ATOM 684 C CA . ALA A 1 86 ? -26.025 -6.243 6.464 1.00 97.31 86 ALA A CA 1
ATOM 685 C C . ALA A 1 86 ? -25.490 -5.404 7.640 1.00 97.31 86 ALA A C 1
ATOM 687 O O . ALA A 1 86 ? -26.275 -5.033 8.511 1.00 97.31 86 ALA A O 1
ATOM 688 N N . LEU A 1 87 ? -24.192 -5.062 7.670 1.00 96.88 87 LEU A N 1
ATOM 689 C CA . LEU A 1 87 ? -23.640 -4.149 8.681 1.00 96.88 87 LEU A CA 1
ATOM 690 C C . LEU A 1 87 ? -24.217 -2.730 8.551 1.00 96.88 87 LEU A C 1
ATOM 692 O O . LEU A 1 87 ? -24.257 -2.000 9.538 1.00 96.88 87 LEU A O 1
ATOM 696 N N . ASN A 1 88 ? -24.683 -2.337 7.355 1.00 96.25 88 ASN A N 1
ATOM 697 C CA . ASN A 1 88 ? -25.280 -1.020 7.098 1.00 96.25 88 ASN A CA 1
ATOM 698 C C . ASN A 1 88 ? -24.396 0.141 7.615 1.00 96.25 88 ASN A C 1
ATOM 700 O O . ASN A 1 88 ? -24.850 1.064 8.310 1.00 96.25 88 ASN A O 1
ATOM 704 N N . CYS A 1 89 ? -23.095 0.050 7.322 1.00 94.62 89 CYS A N 1
ATOM 705 C CA . CYS A 1 89 ? -22.090 1.015 7.755 1.00 94.62 89 CYS A CA 1
ATOM 706 C C . CYS A 1 89 ? -22.347 2.385 7.111 1.00 94.62 89 CYS A C 1
ATOM 708 O O . CYS A 1 89 ? -22.476 2.487 5.896 1.00 94.62 89 CYS A O 1
ATOM 710 N N . GLY A 1 90 ? -22.412 3.442 7.930 1.00 94.38 90 GLY A N 1
ATOM 711 C CA . GLY A 1 90 ? -22.553 4.821 7.436 1.00 94.38 90 GLY A CA 1
ATOM 712 C C . GLY A 1 90 ? -21.213 5.491 7.128 1.00 94.38 90 GLY A C 1
ATOM 713 O O . GLY A 1 90 ? -21.120 6.295 6.212 1.00 94.38 90 GLY A O 1
ATOM 714 N N . PHE A 1 91 ? -20.180 5.145 7.894 1.00 92.50 91 PHE A N 1
ATOM 715 C CA . PHE A 1 91 ? -18.789 5.518 7.664 1.00 92.50 91 PHE A CA 1
ATOM 716 C C . PHE A 1 91 ? -17.889 4.470 8.328 1.00 92.50 91 PHE A C 1
ATOM 718 O O . PHE A 1 91 ? -18.354 3.698 9.173 1.00 92.50 91 PHE A O 1
ATOM 725 N N . ALA A 1 92 ? -16.618 4.453 7.944 1.00 91.94 92 ALA A N 1
ATOM 726 C CA . ALA A 1 92 ? -15.578 3.660 8.580 1.00 91.94 92 ALA A CA 1
ATOM 727 C C . ALA A 1 92 ? -14.444 4.589 9.021 1.00 91.94 92 ALA A C 1
ATOM 729 O O . ALA A 1 92 ? -14.220 5.632 8.406 1.00 91.94 92 ALA A O 1
ATOM 730 N N . ILE A 1 93 ? -13.771 4.213 10.101 1.00 90.00 93 ILE A N 1
ATOM 731 C CA . ILE A 1 93 ? -12.497 4.798 10.512 1.00 90.00 93 ILE A CA 1
ATOM 732 C C . ILE A 1 93 ? -11.508 3.646 10.477 1.00 90.00 93 ILE A C 1
ATOM 734 O O . ILE A 1 93 ? -11.798 2.586 11.035 1.00 90.00 93 ILE A O 1
ATOM 738 N N . ASP A 1 94 ? -10.389 3.869 9.809 1.00 88.69 94 ASP A N 1
ATOM 739 C CA . ASP A 1 94 ? -9.296 2.913 9.704 1.00 88.69 94 ASP A CA 1
ATOM 740 C C . ASP A 1 94 ? -8.002 3.541 10.238 1.00 88.69 94 ASP A C 1
ATOM 742 O O . ASP A 1 94 ? -8.049 4.597 10.885 1.00 88.69 94 ASP A O 1
ATOM 746 N N . GLU A 1 95 ? -6.864 2.889 10.008 1.00 86.56 95 GLU A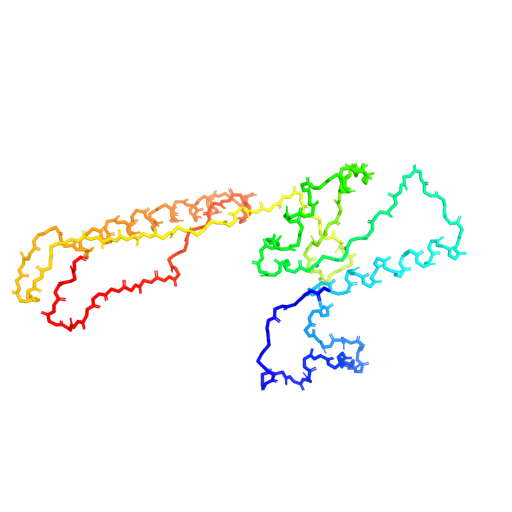 N 1
ATOM 747 C CA . GLU A 1 95 ? -5.550 3.442 10.305 1.00 86.56 95 GLU A CA 1
ATOM 748 C C . GLU A 1 95 ? -5.386 4.874 9.761 1.00 86.56 95 GLU A C 1
ATOM 750 O O . GLU A 1 95 ? -5.902 5.253 8.707 1.00 86.56 95 GLU A O 1
ATOM 755 N N . GLY A 1 96 ? -4.664 5.690 10.525 1.00 83.81 96 GLY A N 1
ATOM 756 C CA . GLY A 1 96 ? -4.185 6.998 10.098 1.00 83.81 96 GLY A CA 1
ATOM 757 C C . GLY A 1 96 ? -2.663 7.035 10.158 1.00 83.81 96 GLY A C 1
ATOM 758 O O . GLY A 1 96 ? -1.990 6.018 10.058 1.00 83.81 96 GLY A O 1
ATOM 759 N N . TYR A 1 97 ? -2.098 8.214 10.395 1.00 83.06 97 TYR A N 1
ATOM 760 C CA . TYR A 1 97 ? -0.658 8.326 10.618 1.00 83.06 97 TYR A CA 1
ATOM 761 C C . TYR A 1 97 ? -0.293 8.166 12.090 1.00 83.06 97 TYR A C 1
ATOM 763 O O . TYR A 1 97 ? -0.953 8.726 12.972 1.00 83.06 97 TYR A O 1
ATOM 771 N N . ALA A 1 98 ? 0.834 7.496 12.341 1.00 84.56 98 ALA A N 1
ATOM 772 C CA . ALA A 1 98 ? 1.523 7.599 13.618 1.00 84.56 98 ALA A CA 1
ATOM 773 C C . ALA A 1 98 ? 1.765 9.076 13.958 1.00 84.56 98 ALA A C 1
ATOM 775 O O . ALA A 1 98 ? 2.217 9.861 13.120 1.00 84.56 98 ALA A O 1
ATOM 776 N N . SER A 1 99 ? 1.470 9.443 15.200 1.00 83.12 99 SER A N 1
ATOM 777 C CA . SER A 1 99 ? 1.693 10.787 15.709 1.00 83.12 99 SER A CA 1
ATOM 778 C C . SER A 1 99 ? 2.658 10.760 16.884 1.00 83.12 99 SER A C 1
ATOM 780 O O . SER A 1 99 ? 2.553 9.907 17.765 1.00 83.12 99 SER A O 1
ATOM 782 N N . THR A 1 100 ? 3.587 11.711 16.904 1.00 85.81 100 THR A N 1
ATOM 783 C CA . THR A 1 100 ? 4.444 11.996 18.063 1.00 85.81 100 THR A CA 1
ATOM 784 C C . THR A 1 100 ? 3.818 13.019 19.011 1.00 85.81 100 THR A C 1
ATOM 786 O O . THR A 1 100 ? 4.345 13.251 20.097 1.00 85.81 100 THR A O 1
ATOM 789 N N . ASP A 1 101 ? 2.702 13.628 18.612 1.00 86.69 101 ASP A N 1
ATOM 790 C CA . ASP A 1 101 ? 1.927 14.584 19.394 1.00 86.69 101 ASP A CA 1
ATOM 791 C C . ASP A 1 101 ? 0.567 13.988 19.807 1.00 86.69 101 ASP A C 1
ATOM 793 O O . ASP A 1 101 ? 0.197 12.879 19.421 1.00 86.69 101 ASP A O 1
ATOM 797 N N . GLY A 1 102 ? -0.198 14.727 20.614 1.00 83.06 102 GLY A N 1
ATOM 798 C CA . GLY A 1 102 ? -1.525 14.301 21.068 1.00 83.06 102 GLY A CA 1
ATOM 799 C C . GLY A 1 102 ? -2.632 14.374 20.007 1.00 83.06 102 GLY A C 1
ATOM 800 O O . GLY A 1 102 ? -3.796 14.174 20.355 1.00 83.06 102 GLY A O 1
ATOM 801 N N . ALA A 1 103 ? -2.321 14.706 18.749 1.00 88.12 103 ALA A N 1
ATOM 802 C CA . ALA A 1 103 ? -3.308 14.844 17.686 1.00 88.12 103 ALA A CA 1
ATOM 803 C C . ALA A 1 103 ? -3.474 13.551 16.875 1.00 88.12 103 ALA A C 1
ATOM 805 O O . ALA A 1 103 ? -2.507 12.898 16.474 1.00 88.12 103 ALA A O 1
ATOM 806 N N . PHE A 1 104 ? -4.729 13.228 16.559 1.00 83.12 104 PHE A N 1
ATOM 807 C CA . PHE A 1 104 ? -5.079 12.169 15.616 1.00 83.12 104 PHE A CA 1
ATOM 808 C C . PHE A 1 104 ? -5.110 12.735 14.200 1.00 83.12 104 PHE A C 1
ATOM 810 O O . PHE A 1 104 ? -5.913 13.614 13.885 1.00 83.12 104 PHE A O 1
ATOM 817 N N . ARG A 1 105 ? -4.232 12.224 13.338 1.00 85.50 105 ARG A N 1
ATOM 818 C CA . ARG A 1 105 ? -4.198 12.583 11.918 1.00 85.50 105 ARG A CA 1
ATOM 819 C C . ARG A 1 105 ? -5.189 11.704 11.166 1.00 85.50 105 ARG A C 1
ATOM 821 O O . ARG A 1 105 ? -5.082 10.483 11.212 1.00 85.50 105 ARG A O 1
ATOM 828 N N . LEU A 1 106 ? -6.146 12.338 10.494 1.00 86.31 106 LEU A N 1
ATOM 829 C CA . LEU A 1 106 ? -7.170 11.665 9.699 1.00 86.31 106 LEU A CA 1
ATOM 830 C C . LEU A 1 106 ? -6.846 11.793 8.214 1.00 86.31 106 LEU A C 1
ATOM 832 O O . LEU A 1 106 ? -6.570 12.889 7.727 1.00 86.31 106 LEU A O 1
ATOM 836 N N . CYS A 1 107 ? -6.934 10.676 7.502 1.00 85.88 107 CYS A N 1
ATOM 837 C CA . CYS A 1 107 ? -6.810 10.621 6.053 1.00 85.88 107 CYS A CA 1
ATOM 838 C C . CYS A 1 107 ? -8.198 10.410 5.450 1.00 85.88 107 CYS A C 1
ATOM 840 O O . CYS A 1 107 ? -8.914 9.488 5.831 1.00 85.88 107 CYS A O 1
ATOM 842 N N . ASN A 1 108 ? -8.594 11.270 4.513 1.00 88.44 108 ASN A N 1
ATOM 843 C CA . ASN A 1 108 ? -9.864 11.155 3.788 1.00 88.44 108 ASN A CA 1
ATOM 844 C C . ASN A 1 108 ? -9.717 10.447 2.428 1.00 88.44 108 ASN A C 1
ATOM 846 O O . ASN A 1 108 ? -10.688 10.349 1.679 1.00 88.44 108 ASN A O 1
ATOM 850 N N . GLY A 1 109 ? -8.518 9.965 2.107 1.00 87.00 109 GLY A N 1
ATOM 851 C CA . GLY A 1 109 ? -8.226 9.226 0.890 1.00 87.00 109 GLY A CA 1
ATOM 852 C C . GLY A 1 109 ? -6.808 8.670 0.897 1.00 87.00 109 GLY A C 1
ATOM 853 O O . GLY A 1 109 ? -5.949 9.126 1.650 1.00 87.00 109 GLY A O 1
ATOM 854 N N . GLU A 1 110 ? -6.576 7.691 0.028 1.00 86.81 110 GLU A N 1
ATOM 855 C CA . GLU A 1 110 ? -5.269 7.081 -0.191 1.00 86.81 110 GLU A CA 1
ATOM 856 C C . GLU A 1 110 ? -4.952 7.056 -1.689 1.00 86.81 110 GLU A C 1
ATOM 858 O O . GLU A 1 110 ? -5.835 7.009 -2.553 1.00 86.81 110 GLU A O 1
ATOM 863 N N . ARG A 1 111 ? -3.662 7.074 -2.015 1.00 88.81 111 ARG A N 1
ATOM 864 C CA . ARG A 1 111 ? -3.193 6.965 -3.392 1.00 88.81 111 ARG A CA 1
ATOM 865 C C . ARG A 1 111 ? -3.298 5.522 -3.864 1.00 88.81 111 ARG A C 1
ATOM 867 O O . ARG A 1 111 ? -2.889 4.588 -3.183 1.00 88.81 111 ARG A O 1
ATOM 874 N N . THR A 1 112 ? -3.765 5.325 -5.092 1.00 88.50 112 THR A N 1
ATOM 875 C CA . THR A 1 112 ? -3.839 3.977 -5.663 1.00 88.50 112 THR A CA 1
ATOM 876 C C . THR A 1 112 ? -2.453 3.470 -6.061 1.00 88.50 112 THR A C 1
ATOM 878 O O . THR A 1 112 ? -1.795 4.026 -6.941 1.00 88.50 112 THR A O 1
ATOM 881 N N . LYS A 1 113 ? -2.039 2.342 -5.483 1.00 87.88 113 LYS A N 1
ATOM 882 C CA . LYS A 1 113 ? -0.836 1.612 -5.898 1.00 87.88 113 LYS A CA 1
ATOM 883 C C . LYS A 1 113 ? -1.100 0.852 -7.204 1.00 87.88 113 LYS A C 1
ATOM 885 O O . LYS A 1 113 ? -2.005 0.021 -7.284 1.00 87.88 113 LYS A O 1
ATOM 890 N N . ARG A 1 114 ? -0.284 1.089 -8.236 1.00 89.94 114 ARG A N 1
ATOM 891 C CA . ARG A 1 114 ? -0.288 0.316 -9.492 1.00 89.94 114 ARG A CA 1
ATOM 892 C C . ARG A 1 114 ? 1.119 -0.180 -9.800 1.00 89.94 114 ARG A C 1
ATOM 894 O O . ARG A 1 114 ? 2.072 0.590 -9.765 1.00 89.94 114 ARG A O 1
ATOM 901 N N . ARG A 1 115 ? 1.236 -1.471 -10.111 1.00 92.00 115 ARG A N 1
ATOM 902 C CA . ARG A 1 115 ? 2.468 -2.083 -10.622 1.00 92.00 115 ARG A CA 1
ATOM 903 C C . ARG A 1 115 ? 2.259 -2.359 -12.103 1.00 92.00 115 ARG A C 1
ATOM 905 O O . ARG A 1 115 ? 1.295 -3.030 -12.461 1.00 92.00 115 ARG A O 1
ATOM 912 N N . VAL A 1 116 ? 3.132 -1.815 -12.942 1.00 94.00 116 VAL A N 1
ATOM 913 C CA . VAL A 1 116 ? 3.096 -2.021 -14.392 1.00 94.00 116 VAL A CA 1
ATOM 914 C C . VAL A 1 116 ? 4.360 -2.767 -14.782 1.00 94.00 116 VAL A C 1
ATOM 916 O O . VAL A 1 116 ? 5.461 -2.343 -14.437 1.00 94.00 116 VAL A O 1
ATOM 919 N N . TYR A 1 117 ? 4.186 -3.884 -15.478 1.00 95.56 117 TYR A N 1
ATOM 920 C CA . TYR A 1 117 ? 5.279 -4.716 -15.960 1.00 95.56 117 TYR A CA 1
ATOM 921 C C . TYR A 1 117 ? 5.372 -4.550 -17.470 1.00 95.56 117 TYR A C 1
ATOM 923 O O . TYR A 1 117 ? 4.397 -4.781 -18.184 1.00 95.56 117 TYR A O 1
ATOM 931 N N . PHE A 1 118 ? 6.542 -4.138 -17.947 1.00 96.25 118 PHE A N 1
ATOM 932 C CA . PHE A 1 118 ? 6.812 -4.003 -19.370 1.00 96.25 118 PHE A CA 1
ATOM 933 C C . PHE A 1 118 ? 7.703 -5.153 -19.817 1.00 96.25 118 PHE A C 1
ATOM 935 O O . PHE A 1 118 ? 8.791 -5.342 -19.278 1.00 96.25 118 PHE A O 1
ATOM 942 N N . HIS A 1 119 ? 7.247 -5.898 -20.820 1.00 97.00 119 HIS A N 1
ATOM 943 C CA . HIS A 1 119 ? 8.095 -6.816 -21.565 1.00 97.00 119 HIS A CA 1
ATOM 944 C C . HIS A 1 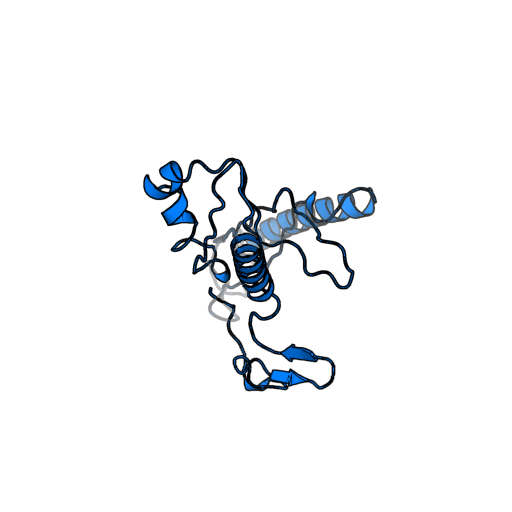119 ? 8.564 -6.100 -22.829 1.00 97.00 119 HIS A C 1
ATOM 946 O O . HIS A 1 119 ? 7.747 -5.742 -23.679 1.00 97.00 119 HIS A O 1
ATOM 952 N N . VAL A 1 120 ? 9.867 -5.849 -22.936 1.00 97.50 120 VAL A N 1
ATOM 953 C CA . VAL A 1 120 ? 10.452 -5.145 -24.080 1.00 97.50 120 VAL A CA 1
ATOM 954 C C . VAL A 1 120 ? 11.230 -6.146 -24.917 1.00 97.50 120 VAL A C 1
ATOM 956 O O . VAL A 1 120 ? 12.173 -6.740 -24.415 1.00 97.50 120 VAL A O 1
ATOM 959 N N . SER A 1 121 ? 10.834 -6.293 -26.181 1.00 97.19 121 SER A N 1
ATOM 960 C CA . SER A 1 121 ? 11.454 -7.216 -27.136 1.00 97.19 121 SER A CA 1
ATOM 961 C C . SER A 1 121 ? 12.085 -6.487 -28.314 1.00 97.19 121 SER A C 1
ATOM 963 O O . SER A 1 121 ? 11.604 -5.431 -28.740 1.00 97.19 121 SER A O 1
ATOM 965 N N . GLY A 1 122 ? 13.124 -7.069 -28.894 1.00 96.62 122 GLY A N 1
ATOM 966 C CA . GLY A 1 122 ? 13.815 -6.550 -30.060 1.00 96.62 122 GLY A CA 1
ATOM 967 C C . GLY A 1 122 ? 14.658 -7.590 -30.783 1.00 96.62 122 GLY A C 1
ATOM 968 O O . GLY A 1 122 ? 14.530 -8.789 -30.568 1.00 96.62 122 GLY A O 1
ATOM 969 N N . THR A 1 123 ? 15.504 -7.115 -31.689 1.00 97.75 123 THR A N 1
ATOM 970 C CA . THR A 1 123 ? 16.359 -7.977 -32.512 1.00 97.75 123 THR A CA 1
ATOM 971 C C . THR A 1 123 ? 17.528 -8.546 -31.691 1.00 97.75 123 THR A C 1
ATOM 973 O O . THR A 1 123 ? 18.375 -7.756 -31.257 1.00 97.75 123 THR A O 1
ATOM 976 N N . PRO A 1 124 ? 17.640 -9.880 -31.513 1.00 97.00 124 PRO A N 1
ATOM 977 C CA . PRO A 1 124 ? 18.776 -10.495 -30.834 1.00 97.00 124 PRO A CA 1
ATOM 978 C C . PRO A 1 124 ? 19.962 -10.723 -31.781 1.00 97.00 124 PRO A C 1
ATOM 980 O O . PRO A 1 124 ? 19.809 -10.779 -33.003 1.00 97.00 124 PRO A O 1
ATOM 983 N N . GLY A 1 125 ? 21.153 -10.934 -31.220 1.00 96.56 125 GLY A N 1
ATOM 984 C CA . GLY A 1 125 ? 22.330 -11.344 -31.992 1.00 96.56 125 GLY A CA 1
ATOM 985 C C . GLY A 1 125 ? 23.653 -11.119 -31.268 1.00 96.56 125 GLY A C 1
ATOM 986 O O . GLY A 1 125 ? 23.683 -10.905 -30.060 1.00 96.56 125 GLY A O 1
ATOM 987 N N . HIS A 1 126 ? 24.768 -11.196 -31.995 1.00 97.25 126 HIS A N 1
ATOM 988 C CA . HIS A 1 126 ? 26.096 -11.030 -31.401 1.00 97.25 126 HIS A CA 1
ATOM 989 C C . HIS A 1 126 ? 26.349 -9.566 -31.001 1.00 97.25 126 HIS A C 1
ATOM 991 O O . HIS A 1 126 ? 26.111 -8.655 -31.790 1.00 97.25 126 HIS A O 1
ATOM 997 N N . GLY A 1 127 ? 26.886 -9.337 -29.800 1.00 95.06 127 GLY A N 1
ATOM 998 C CA . GLY A 1 127 ? 27.097 -8.004 -29.214 1.00 95.06 127 GLY A CA 1
ATOM 999 C C . GLY A 1 127 ? 28.107 -7.116 -29.949 1.00 95.06 127 GLY A C 1
ATOM 1000 O O . GLY A 1 127 ? 28.178 -5.922 -29.686 1.00 95.06 127 GLY A O 1
ATOM 1001 N N . SER A 1 128 ? 28.873 -7.673 -30.891 1.00 96.06 128 SER A N 1
ATOM 1002 C CA . SER A 1 128 ? 29.759 -6.900 -31.773 1.00 96.06 128 SER A CA 1
ATOM 1003 C C . SER A 1 128 ? 29.046 -6.297 -32.990 1.00 96.06 128 SER A C 1
ATOM 1005 O O . SER A 1 128 ? 29.695 -5.655 -33.814 1.00 96.06 128 SER A O 1
ATOM 1007 N N . LEU A 1 129 ? 27.748 -6.560 -33.165 1.00 96.06 129 LEU A N 1
ATOM 1008 C CA . LEU A 1 129 ? 26.956 -6.073 -34.291 1.00 96.06 129 LEU A CA 1
ATOM 1009 C C . LEU A 1 129 ? 26.105 -4.873 -33.865 1.00 96.06 129 LEU A C 1
ATOM 1011 O O . LEU A 1 129 ? 25.485 -4.878 -32.804 1.00 96.06 129 LEU A O 1
ATOM 1015 N N . LEU A 1 130 ? 26.010 -3.867 -34.736 1.00 95.25 130 LEU A N 1
ATOM 1016 C CA . LEU A 1 130 ? 25.131 -2.707 -34.552 1.00 95.25 130 LEU A CA 1
ATOM 1017 C C . LEU A 1 130 ? 23.723 -3.008 -35.080 1.00 95.25 130 LEU A C 1
ATOM 1019 O O . LEU A 1 130 ? 23.286 -2.473 -36.101 1.00 95.25 130 LEU A O 1
ATOM 1023 N N . LEU A 1 131 ? 23.035 -3.921 -34.397 1.00 96.19 131 LEU A N 1
ATOM 1024 C CA . LEU A 1 131 ? 21.657 -4.289 -34.714 1.00 96.19 131 LEU A CA 1
ATOM 1025 C C . LEU A 1 131 ? 20.711 -3.119 -34.416 1.00 96.19 131 LEU A C 1
ATOM 1027 O O . LEU A 1 131 ? 20.894 -2.3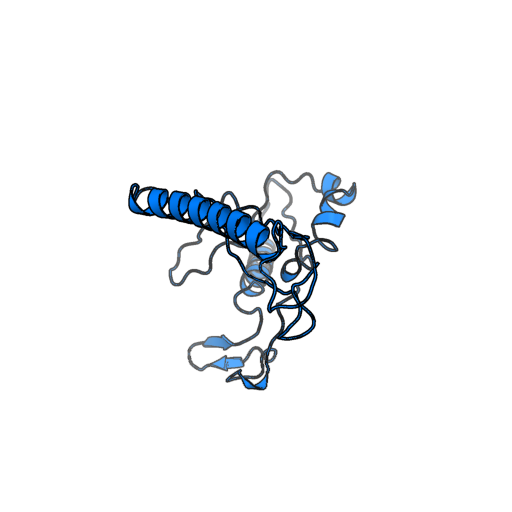90 -33.444 1.00 96.19 131 LEU A O 1
ATOM 1031 N N . ARG A 1 132 ? 19.686 -2.958 -35.255 1.00 96.44 132 ARG A N 1
ATOM 1032 C CA . ARG A 1 132 ? 18.597 -1.998 -35.037 1.00 96.44 132 ARG A CA 1
ATOM 1033 C C . ARG A 1 132 ? 17.413 -2.690 -34.379 1.00 96.44 132 ARG A C 1
ATOM 1035 O O . ARG A 1 132 ? 17.242 -3.903 -34.511 1.00 96.44 132 ARG A O 1
ATOM 1042 N N . ASP A 1 133 ? 16.559 -1.889 -33.755 1.00 96.50 133 ASP A N 1
ATOM 1043 C CA . ASP A 1 133 ? 15.317 -2.350 -33.138 1.00 96.50 133 ASP A CA 1
ATOM 1044 C C . ASP A 1 133 ? 15.569 -3.298 -31.956 1.00 96.50 133 ASP A C 1
ATOM 1046 O O . ASP A 1 133 ? 14.823 -4.246 -31.718 1.00 96.50 133 ASP A O 1
ATOM 1050 N N . THR A 1 134 ? 16.649 -3.055 -31.209 1.00 97.88 134 THR A N 1
ATOM 1051 C CA . THR A 1 134 ? 17.018 -3.891 -30.058 1.00 97.88 134 THR A CA 1
ATOM 1052 C C . THR A 1 134 ? 16.105 -3.623 -28.862 1.00 97.88 134 THR A C 1
ATOM 1054 O O . THR A 1 134 ? 15.550 -2.527 -28.703 1.00 97.88 134 THR A O 1
ATOM 1057 N N . ALA A 1 135 ? 15.983 -4.609 -27.969 1.00 97.56 135 ALA A N 1
ATOM 1058 C CA . ALA A 1 135 ? 15.259 -4.437 -26.711 1.00 97.56 135 ALA A CA 1
ATOM 1059 C C . ALA A 1 135 ? 15.816 -3.250 -25.901 1.00 97.56 135 ALA A C 1
ATOM 1061 O O . ALA A 1 135 ? 15.046 -2.470 -25.345 1.00 97.56 135 ALA A O 1
ATOM 1062 N N . GLY A 1 136 ? 17.139 -3.042 -25.914 1.00 96.38 136 GLY A N 1
ATOM 1063 C CA . GLY A 1 136 ? 17.794 -1.913 -25.245 1.00 96.38 136 GLY A CA 1
ATOM 1064 C C . GLY A 1 136 ? 17.383 -0.543 -25.798 1.00 96.38 136 GLY A C 1
ATOM 1065 O O . GLY A 1 136 ? 17.044 0.353 -25.025 1.00 96.38 136 GLY A O 1
ATOM 1066 N N . GLU A 1 137 ? 17.336 -0.377 -27.125 1.00 97.12 137 GLU A N 1
ATOM 1067 C CA . GLU A 1 137 ? 16.905 0.884 -27.754 1.00 97.12 137 GLU A CA 1
ATOM 1068 C C . GLU A 1 137 ? 15.460 1.248 -27.392 1.00 97.12 137 GLU A C 1
ATOM 1070 O O . GLU A 1 137 ? 15.145 2.417 -27.140 1.00 97.12 137 GLU A O 1
ATOM 1075 N N . LYS A 1 138 ? 14.572 0.250 -27.360 1.00 97.88 138 LYS A N 1
ATOM 1076 C CA . LYS A 1 138 ? 13.162 0.433 -26.994 1.00 97.88 138 LYS A CA 1
ATOM 1077 C C . LYS A 1 138 ? 12.992 0.675 -25.497 1.00 97.88 138 LYS A C 1
ATOM 1079 O O . LYS A 1 138 ? 12.240 1.572 -25.116 1.00 97.88 138 LYS A O 1
ATOM 1084 N N . ALA A 1 139 ? 13.711 -0.075 -24.661 1.00 97.62 139 ALA A N 1
ATOM 1085 C CA . ALA A 1 139 ? 13.673 0.065 -23.209 1.00 97.62 139 ALA A CA 1
ATOM 1086 C C . ALA A 1 139 ? 14.140 1.458 -22.787 1.00 97.62 139 ALA A C 1
ATOM 1088 O O . ALA A 1 139 ? 13.481 2.086 -21.964 1.00 97.62 139 ALA A O 1
ATOM 1089 N N . ARG A 1 140 ? 15.194 1.990 -23.422 1.00 97.56 140 ARG A N 1
ATOM 1090 C CA . ARG A 1 140 ? 15.642 3.371 -23.206 1.00 97.56 140 ARG A CA 1
ATOM 1091 C C . ARG A 1 140 ? 14.507 4.371 -23.432 1.00 97.56 140 ARG A C 1
ATOM 1093 O O . ARG A 1 140 ? 14.197 5.141 -22.537 1.00 97.56 140 ARG A O 1
ATOM 1100 N N . LYS A 1 141 ? 13.827 4.312 -24.584 1.00 97.81 141 LYS A N 1
ATOM 1101 C CA . LYS A 1 141 ? 12.705 5.223 -24.895 1.00 97.81 141 LYS A CA 1
ATOM 1102 C C . LYS A 1 141 ? 11.573 5.134 -23.868 1.00 97.81 141 LYS A C 1
ATOM 1104 O O . LYS A 1 141 ? 10.942 6.143 -23.566 1.00 97.81 141 LYS A O 1
ATOM 1109 N N . LEU A 1 142 ? 11.278 3.931 -23.377 1.00 97.44 142 LEU A N 1
ATOM 1110 C CA . LEU A 1 142 ? 10.271 3.720 -22.339 1.00 97.44 142 LEU A CA 1
ATOM 1111 C C . LEU A 1 142 ? 10.704 4.344 -21.006 1.00 97.44 142 LEU A C 1
ATOM 1113 O O . LEU A 1 142 ? 9.918 5.068 -20.399 1.00 97.44 142 LEU A O 1
ATOM 1117 N N . ILE A 1 143 ? 11.936 4.071 -20.567 1.00 97.62 143 ILE A N 1
ATOM 1118 C CA . ILE A 1 143 ? 12.493 4.602 -19.317 1.00 97.62 143 ILE A CA 1
ATOM 1119 C C . ILE A 1 143 ? 12.523 6.128 -19.367 1.00 97.62 143 ILE A C 1
ATOM 1121 O O . ILE A 1 143 ? 12.014 6.751 -18.440 1.00 97.62 143 ILE A O 1
ATOM 1125 N N . ASP A 1 144 ? 13.018 6.714 -20.461 1.00 98.12 144 ASP A N 1
ATOM 1126 C CA . ASP A 1 144 ? 13.075 8.166 -20.656 1.00 98.12 144 ASP A CA 1
ATOM 1127 C C . ASP A 1 144 ? 11.683 8.785 -20.464 1.00 98.12 144 ASP A C 1
ATOM 1129 O O . ASP A 1 144 ? 11.502 9.643 -19.609 1.00 98.12 144 ASP A O 1
ATOM 1133 N N . LYS A 1 145 ? 10.648 8.255 -21.135 1.00 97.94 145 LYS A N 1
ATOM 1134 C CA . LYS A 1 145 ? 9.270 8.755 -20.979 1.00 97.94 145 LYS A CA 1
ATOM 1135 C C . LYS A 1 145 ? 8.742 8.665 -19.544 1.00 97.94 145 LYS A C 1
ATOM 1137 O O . LYS A 1 145 ? 8.023 9.559 -19.101 1.00 97.94 145 LYS A O 1
ATOM 1142 N N . LEU A 1 146 ? 9.049 7.584 -18.823 1.00 97.50 146 LEU A N 1
ATOM 1143 C CA . LEU A 1 146 ? 8.627 7.422 -17.428 1.00 97.50 146 LEU A CA 1
ATOM 1144 C C . LEU A 1 146 ? 9.370 8.393 -16.498 1.00 97.50 146 LEU A C 1
ATOM 1146 O O . LEU A 1 146 ? 8.770 8.910 -15.555 1.00 97.50 146 LEU A O 1
ATOM 1150 N N . MET A 1 147 ? 10.656 8.645 -16.754 1.00 97.94 147 MET A N 1
ATOM 1151 C CA . MET A 1 147 ? 11.469 9.582 -15.974 1.00 97.94 147 MET A CA 1
ATOM 1152 C C . MET A 1 147 ? 11.121 11.040 -16.283 1.00 97.94 147 MET A C 1
ATOM 1154 O O . MET A 1 147 ? 11.085 11.853 -15.360 1.00 97.94 147 MET A O 1
ATOM 1158 N N . ASP A 1 148 ? 10.769 11.358 -17.527 1.00 98.31 148 ASP A N 1
ATOM 1159 C CA . ASP A 1 148 ? 10.249 12.667 -17.925 1.00 98.31 148 ASP A CA 1
ATOM 1160 C C . ASP A 1 148 ? 8.920 12.951 -17.217 1.00 98.31 148 ASP A C 1
ATOM 1162 O O . ASP A 1 148 ? 8.752 14.005 -16.602 1.00 98.31 148 ASP A O 1
ATOM 1166 N N . PHE A 1 149 ? 7.996 11.980 -17.218 1.00 98.00 149 PHE A N 1
ATOM 1167 C CA . PHE A 1 149 ? 6.736 12.095 -16.480 1.00 98.00 149 PHE A CA 1
ATOM 1168 C C . PHE A 1 149 ? 6.981 12.308 -14.981 1.00 98.00 149 PHE A C 1
ATOM 1170 O O . PHE A 1 149 ? 6.430 13.234 -14.391 1.00 98.00 149 PHE A O 1
ATOM 1177 N N . ARG A 1 150 ? 7.855 11.496 -14.370 1.00 97.62 150 ARG A N 1
ATOM 1178 C CA . ARG A 1 150 ? 8.242 11.646 -12.959 1.00 97.62 150 ARG A CA 1
ATOM 1179 C C . ARG A 1 150 ? 8.802 13.040 -12.670 1.00 97.62 150 ARG A C 1
ATOM 1181 O O . ARG A 1 150 ? 8.437 13.637 -11.663 1.00 97.62 150 ARG A O 1
ATOM 1188 N N . SER A 1 151 ? 9.691 13.537 -13.524 1.00 97.88 151 SER A N 1
ATOM 1189 C CA . SER A 1 151 ? 10.300 14.862 -13.371 1.00 97.88 151 SER A CA 1
ATOM 1190 C C . SER A 1 151 ? 9.247 15.965 -13.452 1.00 97.88 151 SER A C 1
ATOM 1192 O O . SER A 1 151 ? 9.285 16.905 -12.666 1.00 97.88 151 SER A O 1
ATOM 1194 N N . GLY A 1 152 ? 8.257 15.814 -14.337 1.00 98.00 152 GLY A N 1
ATOM 1195 C CA . GLY A 1 152 ? 7.100 16.703 -14.404 1.00 98.00 152 GLY A CA 1
ATOM 1196 C C . GLY A 1 152 ? 6.276 16.717 -13.112 1.00 98.00 152 GLY A C 1
ATOM 1197 O O . GLY A 1 152 ? 5.903 17.788 -12.642 1.00 98.00 152 GLY A O 1
ATOM 1198 N N . GLU A 1 153 ? 6.029 15.554 -12.505 1.00 97.81 153 GLU A N 1
ATOM 1199 C CA . GLU A 1 153 ? 5.310 15.456 -11.225 1.00 97.81 153 GLU A CA 1
ATOM 1200 C C . GLU A 1 153 ? 6.113 16.043 -10.054 1.00 97.81 153 GLU A C 1
ATOM 1202 O O . GLU A 1 153 ? 5.535 16.699 -9.192 1.00 97.81 153 GLU A O 1
ATOM 1207 N N . LEU A 1 154 ? 7.439 15.862 -10.039 1.00 96.75 154 LEU A N 1
ATOM 1208 C CA . LEU A 1 154 ? 8.312 16.498 -9.048 1.00 96.75 154 LEU A CA 1
ATOM 1209 C C . LEU A 1 154 ? 8.276 18.021 -9.185 1.00 96.75 154 LEU A C 1
ATOM 1211 O O . LEU A 1 154 ? 8.070 18.721 -8.199 1.00 96.75 154 LEU A O 1
ATOM 1215 N N . LYS A 1 155 ? 8.394 18.523 -10.415 1.00 97.62 155 LYS A N 1
ATOM 1216 C CA . LYS A 1 155 ? 8.348 19.956 -10.684 1.00 97.62 155 LYS A CA 1
ATOM 1217 C C . LYS A 1 155 ? 7.039 20.591 -10.207 1.00 97.62 155 LYS A C 1
ATOM 1219 O O . LYS A 1 155 ? 7.067 21.687 -9.671 1.00 97.62 155 LYS A O 1
ATOM 1224 N N . LYS A 1 156 ? 5.897 19.900 -10.327 1.00 97.38 156 LYS A N 1
ATOM 1225 C CA . LYS A 1 156 ? 4.622 20.391 -9.767 1.00 97.38 156 LYS A CA 1
ATOM 1226 C C . LYS A 1 156 ? 4.703 20.643 -8.260 1.00 97.38 156 LYS A C 1
ATOM 1228 O O . LYS A 1 156 ? 4.158 21.641 -7.806 1.00 97.38 156 LYS A O 1
ATOM 1233 N N . LEU A 1 157 ? 5.360 19.755 -7.508 1.00 96.19 157 LEU A N 1
ATOM 1234 C CA . LEU A 1 157 ? 5.565 19.934 -6.066 1.00 96.19 157 LEU A CA 1
ATOM 1235 C C . LEU A 1 157 ? 6.521 21.092 -5.767 1.00 96.19 157 LEU A C 1
ATOM 1237 O O . LEU A 1 157 ? 6.285 21.854 -4.839 1.00 96.19 157 LEU A O 1
ATOM 1241 N N . GLU A 1 158 ? 7.599 21.220 -6.540 1.00 95.69 158 GLU A N 1
ATOM 1242 C CA . GLU A 1 158 ? 8.584 22.294 -6.360 1.00 95.69 158 GLU A CA 1
ATOM 1243 C C . GLU A 1 158 ? 7.994 23.675 -6.688 1.00 95.69 158 GLU A C 1
ATOM 1245 O O . GLU A 1 158 ? 8.257 24.645 -5.978 1.00 95.69 158 GLU A O 1
ATOM 1250 N N . ASP A 1 159 ? 7.162 23.752 -7.729 1.00 97.25 159 ASP A N 1
ATOM 1251 C CA . ASP A 1 159 ? 6.548 24.992 -8.205 1.00 97.25 159 ASP A CA 1
ATOM 1252 C C . ASP A 1 159 ? 5.324 25.415 -7.366 1.00 97.25 159 ASP A C 1
ATOM 1254 O O . ASP A 1 159 ? 4.909 26.574 -7.440 1.00 97.25 159 ASP A O 1
ATOM 1258 N N . ASN A 1 160 ? 4.721 24.509 -6.582 1.00 96.06 160 ASN A N 1
ATOM 1259 C CA . ASN A 1 160 ? 3.536 24.802 -5.774 1.00 96.06 160 ASN A CA 1
ATOM 1260 C C . ASN A 1 160 ? 3.653 24.260 -4.333 1.00 96.06 160 ASN A C 1
ATOM 1262 O O . ASN A 1 160 ? 3.358 23.084 -4.102 1.00 96.06 160 ASN A O 1
ATOM 1266 N N . PRO A 1 161 ? 3.988 25.117 -3.347 1.00 93.12 161 PRO A N 1
ATOM 1267 C CA . PRO A 1 161 ? 4.160 24.707 -1.953 1.00 93.12 161 PRO A CA 1
ATOM 1268 C C . PRO A 1 161 ? 2.860 24.276 -1.257 1.00 93.12 161 PRO A C 1
ATOM 1270 O O . PRO A 1 161 ? 2.926 23.679 -0.186 1.00 93.12 161 PRO A O 1
ATOM 1273 N N . GLU A 1 162 ? 1.691 24.555 -1.843 1.00 94.00 162 GLU A N 1
ATOM 1274 C CA . GLU A 1 162 ? 0.405 24.077 -1.322 1.00 94.00 162 GLU A CA 1
ATOM 1275 C C . GLU A 1 162 ? 0.163 22.598 -1.650 1.00 94.00 162 GLU A C 1
ATOM 1277 O O . GLU A 1 162 ? -0.669 21.960 -1.009 1.00 94.00 162 GLU A O 1
ATOM 1282 N N . LEU A 1 163 ? 0.877 22.041 -2.640 1.00 93.12 163 LEU A N 1
ATOM 1283 C CA . LEU A 1 163 ? 0.729 20.635 -2.993 1.00 93.12 163 LEU A CA 1
ATOM 1284 C C . LEU A 1 163 ? 1.474 19.736 -2.015 1.00 93.12 163 LEU A C 1
ATOM 1286 O O . LEU A 1 163 ? 2.662 19.896 -1.731 1.00 93.12 163 LEU A O 1
ATOM 1290 N N . SER A 1 164 ? 0.782 18.692 -1.585 1.00 89.88 164 SER A N 1
ATOM 1291 C CA . SER A 1 164 ? 1.381 17.579 -0.861 1.00 89.88 164 SER A CA 1
ATOM 1292 C C . SER A 1 164 ? 1.761 16.434 -1.804 1.00 89.88 164 SER A C 1
ATOM 1294 O O . SER A 1 164 ? 1.249 16.295 -2.917 1.00 89.88 164 SER A O 1
ATOM 1296 N N . LEU A 1 165 ? 2.600 15.509 -1.325 1.00 89.75 165 LEU A N 1
ATOM 1297 C CA . LEU A 1 165 ? 2.917 14.273 -2.056 1.00 89.75 165 LEU A CA 1
ATOM 1298 C C . LEU A 1 165 ? 1.664 13.424 -2.372 1.00 89.75 165 LEU A C 1
ATOM 1300 O O . LEU A 1 165 ? 1.691 12.583 -3.273 1.00 89.75 165 LEU A O 1
ATOM 1304 N N . GLY A 1 166 ? 0.576 13.642 -1.622 1.00 89.56 166 GLY A N 1
ATOM 1305 C CA . GLY A 1 166 ? -0.750 13.068 -1.843 1.00 89.56 166 GLY A CA 1
ATOM 1306 C C . GLY A 1 166 ? -1.351 13.406 -3.209 1.00 89.56 166 GLY A C 1
ATOM 1307 O O . GLY A 1 166 ? -2.089 12.599 -3.771 1.00 89.56 166 GLY A O 1
ATOM 1308 N N . GLU A 1 167 ? -1.003 14.573 -3.751 1.00 91.81 167 GLU A N 1
ATOM 1309 C CA . GLU A 1 167 ? -1.683 15.211 -4.884 1.00 91.81 167 GLU A CA 1
ATOM 1310 C C . GLU A 1 167 ? -0.953 15.043 -6.219 1.00 91.81 167 GLU A C 1
ATOM 1312 O O . GLU A 1 167 ? -1.431 15.496 -7.259 1.00 91.81 167 GLU A O 1
ATOM 1317 N N . VAL A 1 168 ? 0.183 14.343 -6.212 1.00 94.81 168 VAL A N 1
ATOM 1318 C CA . VAL A 1 168 ? 0.933 14.004 -7.424 1.00 94.81 168 VAL A CA 1
ATOM 1319 C C . VAL A 1 168 ? 1.054 12.496 -7.620 1.00 94.81 168 VAL A C 1
ATOM 1321 O O . VAL A 1 168 ? 0.948 11.672 -6.702 1.00 94.81 168 VAL A O 1
ATOM 1324 N N . THR A 1 169 ? 1.320 12.097 -8.856 1.00 95.31 169 THR A N 1
ATOM 1325 C CA . THR A 1 169 ? 1.611 10.712 -9.212 1.00 95.31 169 THR A CA 1
ATOM 1326 C C . THR A 1 169 ? 3.101 10.441 -9.042 1.00 95.31 169 THR A C 1
ATOM 1328 O O . THR A 1 169 ? 3.952 11.143 -9.571 1.00 95.31 169 THR A O 1
ATOM 1331 N N . THR A 1 170 ? 3.450 9.378 -8.321 1.00 95.12 170 THR A N 1
ATOM 1332 C CA . THR A 1 170 ? 4.844 8.960 -8.151 1.00 95.12 170 THR A CA 1
ATOM 1333 C C . THR A 1 170 ? 5.078 7.729 -9.004 1.00 95.12 170 THR A C 1
ATOM 1335 O O . THR A 1 170 ? 4.354 6.739 -8.912 1.00 95.12 170 THR A O 1
ATOM 1338 N N . VAL A 1 171 ? 6.112 7.788 -9.836 1.00 95.44 171 VAL A N 1
ATOM 1339 C CA . VAL A 1 171 ? 6.520 6.689 -10.714 1.00 95.44 171 VAL A CA 1
ATOM 1340 C C . VAL A 1 171 ? 7.960 6.338 -10.387 1.00 95.44 171 VAL A C 1
ATOM 1342 O O . VAL A 1 171 ? 8.823 7.213 -10.384 1.00 95.44 171 VAL A O 1
ATOM 1345 N N . ASN A 1 172 ? 8.225 5.069 -10.085 1.00 95.06 172 ASN A N 1
ATOM 1346 C CA . ASN A 1 172 ? 9.554 4.571 -9.737 1.00 95.06 172 ASN A CA 1
ATOM 1347 C C . ASN A 1 172 ? 9.871 3.326 -10.571 1.00 95.06 172 ASN A C 1
ATOM 1349 O O . ASN A 1 172 ? 9.050 2.410 -10.633 1.00 95.06 172 ASN A O 1
ATOM 1353 N N . LEU A 1 173 ? 11.067 3.274 -11.165 1.00 95.31 173 LEU A N 1
ATOM 1354 C CA . LEU A 1 173 ? 11.624 2.039 -11.714 1.00 95.31 173 LEU A CA 1
ATOM 1355 C C . LEU A 1 173 ? 12.230 1.241 -10.558 1.00 95.31 173 LEU A C 1
ATOM 1357 O O . LEU A 1 173 ? 13.260 1.625 -10.014 1.00 95.31 173 LEU A O 1
ATOM 1361 N N . THR A 1 174 ? 11.568 0.160 -10.154 1.00 94.38 174 THR A N 1
ATOM 1362 C CA . THR A 1 174 ? 11.994 -0.647 -8.999 1.00 94.38 174 THR A CA 1
ATOM 1363 C C . THR A 1 174 ? 12.721 -1.928 -9.389 1.00 94.38 174 THR A C 1
ATOM 1365 O O . THR A 1 174 ? 13.476 -2.454 -8.582 1.00 94.38 174 THR A O 1
ATOM 1368 N N . MET A 1 175 ? 12.506 -2.431 -10.607 1.00 95.00 175 MET A N 1
ATOM 1369 C CA . MET A 1 175 ? 13.099 -3.668 -11.116 1.00 95.00 175 MET A CA 1
ATOM 1370 C C . MET A 1 175 ? 13.401 -3.528 -12.611 1.00 95.00 175 MET A C 1
ATOM 1372 O O . MET A 1 175 ? 12.579 -2.997 -13.357 1.00 95.00 175 MET A O 1
ATOM 1376 N N . MET A 1 176 ? 14.547 -4.049 -13.051 1.00 95.50 176 MET A N 1
ATOM 1377 C CA . MET A 1 176 ? 14.909 -4.199 -14.463 1.00 95.50 176 MET A CA 1
ATOM 1378 C C . MET A 1 176 ? 15.809 -5.428 -14.622 1.00 95.50 176 MET A C 1
ATOM 1380 O O . MET A 1 176 ? 16.764 -5.596 -13.867 1.00 95.50 176 MET A O 1
ATOM 1384 N N . SER A 1 177 ? 15.504 -6.290 -15.587 1.00 95.19 177 SER A N 1
ATOM 1385 C CA . SER A 1 177 ? 16.282 -7.496 -15.884 1.00 95.19 177 SER A CA 1
ATOM 1386 C C . SER A 1 177 ? 16.161 -7.874 -17.363 1.00 95.19 177 SER A C 1
ATOM 1388 O O . SER A 1 177 ? 15.197 -7.499 -18.029 1.00 95.19 177 SER A O 1
ATOM 1390 N N . GLY A 1 178 ? 17.157 -8.596 -17.884 1.00 94.00 178 GLY A N 1
ATOM 1391 C CA . GLY A 1 178 ? 17.204 -9.065 -19.270 1.00 94.00 178 GLY A CA 1
ATOM 1392 C C . GLY A 1 178 ? 18.609 -9.515 -19.680 1.00 94.00 178 GLY A C 1
ATOM 1393 O O . GLY A 1 178 ? 19.576 -9.266 -18.962 1.00 94.00 178 GLY A O 1
ATOM 1394 N N . GLY A 1 179 ? 18.721 -10.161 -20.843 1.00 94.94 179 GLY A N 1
ATOM 1395 C CA . GLY A 1 179 ? 19.986 -10.722 -21.332 1.00 94.94 179 GLY A CA 1
ATOM 1396 C C . GLY A 1 179 ? 20.300 -12.115 -20.784 1.00 94.94 179 GLY A C 1
ATOM 1397 O O . GLY A 1 179 ? 19.717 -12.566 -19.801 1.00 94.94 179 GLY A O 1
ATOM 1398 N N . VAL A 1 180 ? 21.213 -12.811 -21.466 1.00 95.94 180 VAL A N 1
ATOM 1399 C CA . VAL A 1 180 ? 21.639 -14.181 -21.113 1.00 95.94 180 VAL A CA 1
ATOM 1400 C C . VAL A 1 180 ? 23.159 -14.339 -21.033 1.00 95.94 180 VAL A C 1
ATOM 1402 O O . VAL A 1 180 ? 23.645 -15.207 -20.317 1.00 95.94 180 VAL A O 1
ATOM 1405 N N . GLN A 1 181 ? 23.920 -13.504 -21.744 1.00 96.38 181 GLN A N 1
ATOM 1406 C CA . GLN A 1 181 ? 25.381 -13.552 -21.784 1.00 96.38 181 GLN A CA 1
ATOM 1407 C C . GLN A 1 181 ? 25.940 -12.179 -22.180 1.00 96.38 181 GLN A C 1
ATOM 1409 O O . GLN A 1 181 ? 25.277 -11.415 -22.879 1.00 96.38 181 GLN A O 1
ATOM 1414 N N . SER A 1 182 ? 27.169 -11.868 -21.762 1.00 95.69 182 SER A N 1
ATOM 1415 C CA . SER A 1 182 ? 27.807 -10.558 -21.964 1.00 95.69 182 SER A CA 1
ATOM 1416 C C . SER A 1 182 ? 28.028 -10.159 -23.429 1.00 95.69 182 SER A C 1
ATOM 1418 O O . SER A 1 182 ? 28.140 -8.973 -23.720 1.00 95.69 182 SER A O 1
ATOM 1420 N N . ASN A 1 183 ? 28.086 -11.119 -24.355 1.00 96.31 183 ASN A N 1
ATOM 1421 C CA . ASN A 1 183 ? 28.303 -10.895 -25.786 1.00 96.31 183 ASN A CA 1
ATOM 1422 C C . ASN A 1 183 ? 27.049 -11.155 -26.642 1.00 96.31 183 ASN A C 1
ATOM 1424 O O . ASN A 1 183 ? 27.173 -11.336 -27.855 1.00 96.31 183 ASN A O 1
ATOM 1428 N N . VAL A 1 184 ? 25.856 -11.182 -26.040 1.00 97.06 184 VAL A N 1
ATOM 1429 C CA . VAL A 1 184 ? 24.588 -11.456 -26.733 1.00 97.06 184 VAL A CA 1
ATOM 1430 C C . VAL A 1 184 ? 23.603 -10.308 -26.514 1.00 97.06 184 VAL A C 1
ATOM 1432 O O . VAL A 1 184 ? 23.262 -9.971 -25.382 1.00 97.06 184 VAL A O 1
ATOM 1435 N N . VAL A 1 185 ? 23.114 -9.729 -27.611 1.00 96.69 185 VAL A N 1
ATOM 1436 C CA . VAL A 1 185 ? 22.001 -8.772 -27.617 1.00 96.69 185 VAL A CA 1
ATOM 1437 C C . VAL A 1 185 ? 20.700 -9.536 -27.321 1.00 96.69 185 VAL A C 1
ATOM 1439 O O . VAL A 1 185 ? 20.426 -10.521 -28.014 1.00 96.69 185 VAL A O 1
ATOM 1442 N N . PRO A 1 186 ? 19.910 -9.128 -26.309 1.00 96.06 186 PRO A N 1
ATOM 1443 C CA . PRO A 1 186 ? 18.685 -9.826 -25.927 1.00 96.06 186 PRO A CA 1
ATOM 1444 C C . PRO A 1 186 ? 17.550 -9.666 -26.954 1.00 96.06 186 PRO A C 1
ATOM 1446 O O . PRO A 1 186 ? 17.521 -8.656 -27.668 1.00 96.06 186 PRO A O 1
ATOM 1449 N N . PRO A 1 187 ? 16.622 -10.643 -27.002 1.00 92.50 187 PRO A N 1
ATOM 1450 C CA . PRO A 1 187 ? 15.404 -10.569 -27.804 1.00 92.50 187 PRO A CA 1
ATOM 1451 C C . PRO A 1 187 ? 14.339 -9.654 -27.187 1.00 92.50 187 PRO A C 1
ATOM 1453 O O . PRO A 1 187 ? 14.566 -9.068 -26.106 1.00 92.50 187 PRO A O 1
#

pLDDT: mean 94.48, std 3.68, range [83.06, 98.31]

Mean predicted aligned error: 6.01 Å